Protein AF-A0AAE1BZH6-F1 (afdb_monomer)

Mean predicted aligned error: 5.99 Å

Organism: NCBI:txid574656

Secondary structure (DSSP, 8-state):
-----TTSSS----------S--SS----EEEEE-HHHHHHHHHHHHHHTSSS--GGGGB-TT---EEETTTTEEE-SSHHHHHHHHHHHHHHHHHH-TT--EEEEEEEEETTTEEEEEEEE-HHHHSS-EEEEEEEEEETTEEEEEEEEE--TT-GGGGG--SS-----TT-TTPPP---HHHHHHHHHHHHHHHTT-HHHHHHTS-TT-EEEETTTTEEEESHHHHHHHHHHHTTTSTTSTT-----EEEETTEEEE-

Foldseek 3Di:
DDDLDLPQQFQDDDDDDDDPDPDLDDPQAACQLEDPRQVSNQSSQQCLLLALQHDNLSQADQFQAWAAEQAQLDIQGPGSVRNRVVVNVLSVQCSPFPNSWGKHFRYWHFYQQFWIWTFIWTPCRSQVHIWGWTKTFHHDPRGTNYIYTYTDCPPGPCCVVRDDDRDRPPRPLPPDDRREAPVQVVLQVQLLVCFQQLNLVSNLVSDDQQDWDADRNVNDIAGGSVSSSVVSNVPSVPDPSGHNDDWRGWGHYPSGGGTD

pLDDT: mean 88.45, std 13.88, range [34.25, 98.44]

InterPro domains:
  IPR032710 NTF2-like domain superfamily [SSF54427] (192-248)

Radius of gyration: 18.85 Å; Cα contacts (8 Å, |Δi|>4): 496; chains: 1; bounding box: 41×38×52 Å

Sequence (260 aa):
MSRHSPDACEATASRAYRPSRPALYPDIADTSHASPNAIEFFRKFYTLKSSDSPNIVDCYDPNQTEYYDSTLGLTAGANRSSLVATLRAIEAQWAETAPNDRSYPLRILGDTIHGAIVHAVDTPGLFGAEIRELSTFDFVNGTTSRQIDAWDARGNSVTSTLTGDPVYPDLGLPGLAERAAAEMGVVVDLLNTALSTGNATAAASLFSYDAVLEDMTLRLRVEGRSAITSYLNRTVQSLPYGEGTAVTHVLGSAMGGGYE

Nearest PDB structures (foldseek):
  4xbx-assembly1_A  TM=5.952E-01  e=3.615E-05  Rhodococcus erythropolis
  7vx2-assembly1_A  TM=6.086E-01  e=6.627E-05  Rhodococcus erythropolis
  5cf2-assembly1_B  TM=6.027E-01  e=5.201E-05  Rhodococcus erythropolis
  7xee-assembly1_A  TM=6.334E-01  e=1.973E-04  Rhodococcus erythropolis
  7vx2-assembly2_C  TM=5.586E-01  e=5.201E-05  Rhodococcus erythropolis

Solvent-accessible surface area (backbone atoms only — not comparable to full-atom values): 14182 Å² total; per-residue (Å²): 133,82,79,84,57,81,67,71,28,46,59,67,91,83,72,91,86,76,86,90,63,83,71,93,60,81,94,67,47,46,50,92,26,34,38,74,54,30,54,50,26,49,52,44,43,31,49,28,58,38,36,87,72,40,56,50,71,55,34,41,29,87,82,36,27,56,39,34,32,64,66,75,44,40,72,44,39,93,34,40,69,49,26,49,51,51,52,51,51,53,34,52,47,30,47,72,75,18,71,87,36,43,40,43,54,52,29,39,22,8,24,56,73,23,7,28,35,34,36,30,39,36,36,36,57,68,72,79,28,71,43,58,31,47,29,42,36,37,45,49,96,53,19,35,50,40,45,36,38,39,48,71,55,83,84,38,77,71,51,79,74,67,74,80,80,89,63,73,63,78,77,77,48,86,89,58,75,88,43,37,28,69,65,41,53,54,53,48,52,53,37,46,55,16,25,26,68,49,33,24,66,62,33,31,66,76,46,50,71,80,34,71,51,73,40,75,87,75,72,40,77,35,66,20,28,72,48,40,28,58,48,34,68,74,38,25,82,77,39,93,83,7,44,78,51,75,81,79,48,59,30,3,31,84,64,23,45,55,73,77

Structure (mmCIF, N/CA/C/O backbone):
data_AF-A0AAE1BZH6-F1
#
_entry.id   AF-A0AAE1BZH6-F1
#
loop_
_atom_site.group_PDB
_atom_site.id
_atom_site.type_symbol
_atom_site.label_atom_id
_atom_site.label_alt_id
_atom_site.label_comp_id
_atom_site.label_asym_id
_atom_site.label_entity_id
_atom_site.label_seq_id
_atom_site.pdbx_PDB_ins_code
_atom_site.Cartn_x
_atom_site.Cartn_y
_atom_site.Cartn_z
_atom_site.occupancy
_atom_site.B_iso_or_equiv
_atom_site.auth_seq_id
_atom_site.auth_comp_id
_atom_site.auth_asym_id
_atom_site.auth_atom_id
_atom_site.pdbx_PDB_model_num
ATOM 1 N N . MET A 1 1 ? 17.935 8.045 -28.364 1.00 36.22 1 MET A N 1
ATOM 2 C CA . MET A 1 1 ? 16.782 8.815 -27.852 1.00 36.22 1 MET A CA 1
ATOM 3 C C . MET A 1 1 ? 15.541 7.958 -28.041 1.00 36.22 1 MET A C 1
ATOM 5 O O . MET A 1 1 ? 14.978 7.951 -29.129 1.00 36.22 1 MET A O 1
ATOM 9 N N . SER A 1 2 ? 15.206 7.141 -27.039 1.00 34.25 2 SER A N 1
ATOM 10 C CA . SER A 1 2 ? 13.966 6.357 -27.053 1.00 34.25 2 SER A CA 1
ATOM 11 C C . SER A 1 2 ? 12.805 7.318 -26.811 1.00 34.25 2 SER A C 1
ATOM 13 O O . SER A 1 2 ? 12.903 8.166 -25.923 1.00 34.25 2 SER A O 1
ATOM 15 N N . ARG A 1 3 ? 11.762 7.267 -27.641 1.00 35.25 3 ARG A N 1
ATOM 16 C CA . ARG A 1 3 ? 10.574 8.104 -27.448 1.00 35.25 3 ARG A CA 1
ATOM 17 C C . ARG A 1 3 ? 9.826 7.551 -26.239 1.00 35.25 3 ARG A C 1
ATOM 19 O O . ARG A 1 3 ? 9.375 6.413 -26.287 1.00 35.25 3 ARG A O 1
ATOM 26 N N . HIS A 1 4 ? 9.737 8.344 -25.177 1.00 41.81 4 HIS A N 1
ATOM 27 C CA . HIS A 1 4 ? 8.797 8.115 -24.083 1.00 41.81 4 HIS A CA 1
ATOM 28 C C . HIS A 1 4 ? 7.398 8.053 -24.713 1.00 41.81 4 HIS A C 1
ATOM 30 O O . HIS A 1 4 ? 7.005 8.998 -25.401 1.00 41.81 4 HIS A O 1
ATOM 36 N N . SER A 1 5 ? 6.708 6.922 -24.578 1.00 44.28 5 SER A N 1
ATOM 37 C CA . SER A 1 5 ? 5.317 6.797 -25.009 1.00 44.28 5 SER A CA 1
ATOM 38 C C . SER A 1 5 ? 4.460 7.094 -23.782 1.00 44.28 5 SER A C 1
ATOM 40 O O . SER A 1 5 ? 4.426 6.245 -22.894 1.00 44.28 5 SER A O 1
ATOM 42 N N . PRO A 1 6 ? 3.813 8.270 -23.687 1.00 47.84 6 PRO A N 1
ATOM 43 C CA . PRO A 1 6 ? 2.965 8.608 -22.539 1.00 47.84 6 PRO A CA 1
ATOM 44 C C . PRO A 1 6 ? 1.824 7.594 -22.313 1.00 47.84 6 PRO A C 1
ATOM 46 O O . PRO A 1 6 ? 1.326 7.465 -21.206 1.00 47.84 6 PRO A O 1
ATOM 49 N N . ASP A 1 7 ? 1.498 6.785 -23.323 1.00 58.59 7 ASP A N 1
ATOM 50 C CA . ASP A 1 7 ? 0.407 5.806 -23.292 1.00 58.59 7 ASP A CA 1
ATOM 51 C C . ASP A 1 7 ? 0.741 4.468 -22.588 1.00 58.59 7 ASP A C 1
ATOM 53 O O . ASP A 1 7 ? -0.098 3.566 -22.560 1.00 58.59 7 ASP A O 1
ATOM 57 N N . ALA A 1 8 ? 1.967 4.258 -22.087 1.00 62.59 8 ALA A N 1
ATOM 58 C CA . ALA A 1 8 ? 2.428 2.915 -21.701 1.00 62.59 8 ALA A CA 1
ATOM 59 C C . ALA A 1 8 ? 1.632 2.290 -20.538 1.00 62.59 8 ALA A C 1
ATOM 61 O O . ALA A 1 8 ? 1.397 1.077 -20.543 1.00 62.59 8 ALA A O 1
ATOM 62 N N . CYS A 1 9 ? 1.185 3.106 -19.578 1.00 71.25 9 CYS A N 1
ATOM 63 C CA . CYS A 1 9 ? 0.393 2.642 -18.435 1.00 71.25 9 CYS A CA 1
ATOM 64 C C . CYS A 1 9 ? -0.973 3.318 -18.302 1.00 71.25 9 CYS A C 1
ATOM 66 O O . CYS A 1 9 ? -1.736 2.921 -17.427 1.00 71.25 9 CYS A O 1
ATOM 68 N N . GLU A 1 10 ? -1.337 4.262 -19.179 1.00 68.75 10 GLU A N 1
ATOM 69 C CA . GLU A 1 10 ? -2.694 4.816 -19.179 1.00 68.75 10 GLU A CA 1
ATOM 70 C C . GLU A 1 10 ? -3.734 3.693 -19.374 1.00 68.75 10 GLU A C 1
ATOM 72 O O . GLU A 1 10 ? -3.580 2.784 -20.204 1.00 68.75 10 GLU A O 1
ATOM 77 N N . ALA A 1 11 ? -4.806 3.719 -18.578 1.00 59.41 11 ALA A N 1
ATOM 78 C CA . ALA A 1 11 ? -5.925 2.798 -18.742 1.00 59.41 11 ALA A CA 1
ATOM 79 C C . ALA A 1 11 ? -6.672 3.137 -20.043 1.00 59.41 11 ALA A C 1
ATOM 81 O O . ALA A 1 11 ? -7.125 4.265 -20.237 1.00 59.41 11 ALA A O 1
ATOM 82 N N . THR A 1 12 ? -6.812 2.169 -20.949 1.00 53.12 12 THR A N 1
ATOM 83 C CA . THR A 1 12 ? -7.495 2.368 -22.235 1.00 53.12 12 THR A CA 1
ATOM 84 C C . THR A 1 12 ? -8.863 1.708 -22.205 1.00 53.12 12 THR A C 1
ATOM 86 O O . THR A 1 12 ? -8.978 0.547 -21.837 1.00 53.12 12 THR A O 1
ATOM 89 N N . ALA A 1 13 ? -9.914 2.399 -22.655 1.00 44.47 13 ALA A N 1
ATOM 90 C CA . ALA A 1 13 ? -11.247 1.801 -22.748 1.00 44.47 13 ALA A CA 1
ATOM 91 C C . ALA A 1 13 ? -11.216 0.461 -23.529 1.00 44.47 13 ALA A C 1
ATOM 93 O O . ALA A 1 13 ? -10.774 0.389 -24.677 1.00 44.47 13 ALA A O 1
ATOM 94 N N . SER A 1 14 ? -11.672 -0.599 -22.855 1.00 43.50 14 SER A N 1
ATOM 95 C CA . SER A 1 14 ? -11.415 -2.017 -23.141 1.00 43.50 14 SER A CA 1
ATOM 96 C C . SER A 1 14 ? -11.689 -2.500 -24.578 1.00 43.50 14 SER A C 1
ATOM 98 O O . SER A 1 14 ? -12.787 -2.357 -25.119 1.00 43.50 14 SER A O 1
ATOM 100 N N . ARG A 1 15 ? -10.715 -3.235 -25.140 1.00 42.31 15 ARG A N 1
ATOM 101 C CA . ARG A 1 15 ? -10.935 -4.316 -26.119 1.00 42.31 15 ARG A CA 1
ATOM 102 C C . ARG A 1 15 ? -10.737 -5.660 -25.413 1.00 42.31 15 ARG A C 1
ATOM 104 O O . ARG A 1 15 ? -9.798 -5.818 -24.640 1.00 42.31 15 ARG A O 1
ATOM 111 N N . ALA A 1 16 ? -11.593 -6.638 -25.716 1.00 40.81 16 ALA A N 1
ATOM 112 C CA . ALA A 1 16 ? -11.554 -7.975 -25.121 1.00 40.81 16 ALA A CA 1
ATOM 113 C C . ALA A 1 16 ? -10.165 -8.640 -25.246 1.00 40.81 16 ALA A C 1
ATOM 115 O O . ALA A 1 16 ? -9.656 -8.848 -26.350 1.00 40.81 16 ALA A O 1
ATOM 116 N N . TYR A 1 17 ? -9.577 -8.986 -24.100 1.00 48.31 17 TYR A N 1
ATOM 117 C CA . TYR A 1 17 ? -8.280 -9.651 -23.976 1.00 48.31 17 TYR A CA 1
ATOM 118 C C . TYR A 1 17 ? -8.355 -11.126 -24.415 1.00 48.31 17 TYR A C 1
ATOM 120 O O . TYR A 1 17 ? -9.283 -11.849 -24.051 1.00 48.31 17 TYR A O 1
ATOM 128 N N . ARG A 1 18 ? -7.361 -11.588 -25.186 1.00 38.97 18 ARG A N 1
ATOM 129 C CA . ARG A 1 18 ? -7.124 -13.007 -25.514 1.00 38.97 18 ARG A CA 1
ATOM 130 C C . ARG A 1 18 ? -5.688 -13.374 -25.115 1.00 38.97 18 ARG A C 1
ATOM 132 O O . ARG A 1 18 ? -4.770 -12.825 -25.724 1.00 38.97 18 ARG A O 1
ATOM 139 N N . PRO A 1 19 ? -5.452 -14.302 -24.173 1.00 45.94 19 PRO A N 1
ATOM 140 C CA . PRO A 1 19 ? -4.096 -14.732 -23.856 1.00 45.94 19 PRO A CA 1
ATOM 141 C C . PRO A 1 19 ? -3.615 -15.772 -24.878 1.00 45.94 19 PRO A C 1
ATOM 143 O O . PRO A 1 19 ? -4.240 -16.814 -25.056 1.00 45.94 19 PRO A O 1
ATOM 146 N N . SER A 1 20 ? -2.492 -15.504 -25.550 1.00 50.97 20 SER A N 1
ATOM 147 C CA . SER A 1 20 ? -1.772 -16.485 -26.386 1.00 50.97 20 SER A CA 1
ATOM 148 C C . SER A 1 20 ? -0.390 -16.855 -25.826 1.00 50.97 20 SER A C 1
ATOM 150 O O . SER A 1 20 ? 0.399 -17.500 -26.513 1.00 50.97 20 SER A O 1
ATOM 152 N N . ARG A 1 21 ? -0.073 -16.449 -24.591 1.00 56.88 21 ARG A N 1
ATOM 153 C CA . ARG A 1 21 ? 1.150 -16.811 -23.857 1.00 56.88 21 ARG A CA 1
ATOM 154 C C . ARG A 1 21 ? 0.798 -17.220 -22.422 1.00 56.88 21 ARG A C 1
ATOM 156 O O . ARG A 1 21 ? -0.207 -16.723 -21.911 1.00 56.88 21 ARG A O 1
ATOM 163 N N . PRO A 1 22 ? 1.595 -18.099 -21.782 1.00 67.69 22 PRO A N 1
ATOM 164 C CA . PRO A 1 22 ? 1.483 -18.346 -20.347 1.00 67.69 22 PRO A CA 1
ATOM 165 C C . PRO A 1 22 ? 1.546 -17.020 -19.586 1.00 67.69 22 PRO A C 1
ATOM 167 O O . PRO A 1 22 ? 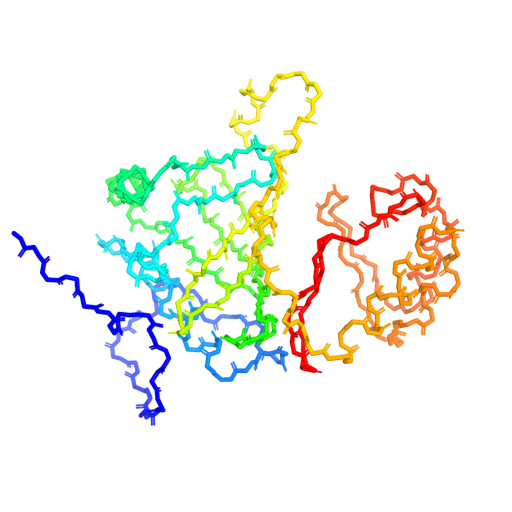2.312 -16.132 -19.969 1.00 67.69 22 PRO A O 1
ATOM 170 N N . ALA A 1 23 ? 0.729 -16.882 -18.543 1.00 80.88 23 ALA A N 1
ATOM 171 C CA . ALA A 1 23 ? 0.764 -15.699 -17.696 1.00 80.88 23 ALA A CA 1
ATOM 172 C C . ALA A 1 23 ? 2.151 -15.567 -17.048 1.00 80.88 23 ALA A C 1
ATOM 174 O O . ALA A 1 23 ? 2.741 -16.559 -16.619 1.00 80.88 23 ALA A O 1
ATOM 175 N N . LEU A 1 24 ? 2.672 -14.341 -17.014 1.00 90.38 24 LEU A N 1
ATOM 176 C CA . LEU A 1 24 ? 4.006 -14.023 -16.497 1.00 90.38 24 LEU A CA 1
ATOM 177 C C . LEU A 1 24 ? 4.128 -14.279 -14.985 1.00 90.38 24 LEU A C 1
ATOM 179 O O . LEU A 1 24 ? 5.208 -14.591 -14.492 1.00 90.38 24 LEU A O 1
ATOM 183 N N . TYR A 1 25 ? 3.001 -14.164 -14.287 1.00 93.75 25 TYR A N 1
ATOM 184 C CA . TYR A 1 25 ? 2.785 -14.424 -12.870 1.00 93.75 25 TYR A CA 1
ATOM 185 C C . TYR A 1 25 ? 1.334 -14.916 -12.666 1.00 93.75 25 TYR A C 1
ATOM 187 O O . TYR A 1 25 ? 0.523 -14.816 -13.596 1.00 93.75 25 TYR A O 1
ATOM 195 N N . PRO A 1 26 ? 0.970 -15.455 -11.488 1.00 93.06 26 PRO A N 1
ATOM 196 C CA . PRO A 1 26 ? -0.404 -15.874 -11.202 1.00 93.06 26 PRO A CA 1
ATOM 197 C C . PRO A 1 26 ? -1.400 -14.697 -11.237 1.00 93.06 26 PRO A C 1
ATOM 199 O O . PRO A 1 26 ? -1.270 -13.753 -10.466 1.00 93.06 26 PRO A O 1
ATOM 202 N N . ASP A 1 27 ? -2.432 -14.759 -12.086 1.00 92.00 27 ASP A N 1
ATOM 203 C CA . ASP A 1 27 ? -3.541 -13.782 -12.093 1.00 92.00 27 ASP A CA 1
ATOM 204 C C . ASP A 1 27 ? -4.562 -14.157 -11.006 1.00 92.00 27 ASP A C 1
ATOM 206 O O . ASP A 1 27 ? -5.576 -14.800 -11.277 1.00 92.00 27 ASP A O 1
ATOM 210 N N . ILE A 1 28 ? -4.224 -13.842 -9.751 1.00 95.12 28 ILE A N 1
ATOM 211 C CA . ILE A 1 28 ? -4.979 -14.243 -8.546 1.00 95.12 28 ILE A CA 1
ATOM 212 C C . ILE A 1 28 ? -5.459 -13.062 -7.697 1.00 95.12 28 ILE A C 1
ATOM 214 O O . ILE A 1 28 ? -5.978 -13.274 -6.603 1.00 95.12 28 ILE A O 1
ATOM 218 N N . ALA A 1 29 ? -5.260 -11.830 -8.169 1.00 97.25 29 ALA A N 1
ATOM 219 C CA . ALA A 1 29 ?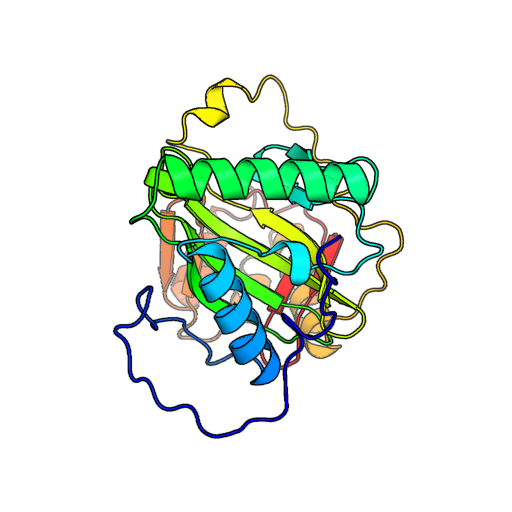 -5.579 -10.644 -7.392 1.00 97.25 29 ALA A CA 1
ATOM 220 C C . ALA A 1 29 ? -7.077 -10.569 -7.059 1.00 97.25 29 ALA A C 1
ATOM 222 O O . ALA A 1 29 ? -7.935 -10.648 -7.944 1.00 97.25 29 ALA A O 1
ATOM 223 N N . ASP A 1 30 ? -7.392 -10.340 -5.786 1.00 97.50 30 ASP A N 1
ATOM 224 C CA . ASP A 1 30 ? -8.723 -9.914 -5.370 1.00 97.50 30 ASP A CA 1
ATOM 225 C C . ASP A 1 30 ? -8.968 -8.485 -5.869 1.00 97.50 30 ASP A C 1
ATOM 227 O O . ASP A 1 30 ? -8.307 -7.530 -5.458 1.00 97.50 30 ASP A O 1
ATOM 231 N N . THR A 1 31 ? -9.906 -8.359 -6.803 1.00 97.75 31 THR A N 1
ATOM 232 C CA . THR A 1 31 ? -10.246 -7.108 -7.496 1.00 97.75 31 THR A CA 1
ATOM 233 C C . THR A 1 31 ? -11.682 -6.667 -7.226 1.00 97.75 31 THR A C 1
ATOM 235 O O . THR A 1 31 ? -12.193 -5.760 -7.879 1.00 97.75 31 THR A O 1
ATOM 238 N N . SER A 1 32 ? -12.345 -7.294 -6.249 1.00 96.69 32 SER A N 1
ATOM 239 C CA . SER A 1 32 ? -13.759 -7.058 -5.929 1.00 96.69 32 SER A CA 1
ATOM 240 C C . SER A 1 32 ? -14.076 -5.616 -5.503 1.00 96.69 32 SER A C 1
ATOM 242 O O . SER A 1 32 ? -15.219 -5.182 -5.630 1.00 96.69 32 SER A O 1
ATOM 244 N N . HIS A 1 33 ? -13.063 -4.870 -5.059 1.00 96.62 33 HIS A N 1
ATOM 245 C CA . HIS A 1 33 ? -13.157 -3.504 -4.533 1.00 96.62 33 HIS A CA 1
ATOM 246 C C . HIS A 1 33 ? -12.293 -2.511 -5.342 1.00 96.62 33 HIS A C 1
ATOM 248 O O . HIS A 1 33 ? -11.890 -1.460 -4.841 1.00 96.62 33 HIS A O 1
ATOM 254 N N . ALA A 1 34 ? -11.998 -2.848 -6.603 1.00 97.12 34 ALA A N 1
ATOM 255 C CA . ALA A 1 34 ? -11.242 -2.012 -7.530 1.00 97.12 34 ALA A CA 1
ATOM 256 C C . ALA A 1 34 ? -12.092 -1.582 -8.732 1.00 97.12 34 ALA A C 1
ATOM 258 O O . ALA A 1 34 ? -12.914 -2.344 -9.245 1.00 97.12 34 ALA A O 1
ATOM 259 N N . SER A 1 35 ? -11.848 -0.374 -9.240 1.00 96.12 35 SER A N 1
ATOM 260 C CA . SER A 1 35 ? -12.411 0.034 -10.533 1.00 96.12 35 SER A CA 1
ATOM 261 C C . SER A 1 35 ? -11.779 -0.750 -11.697 1.00 96.12 35 SER A C 1
ATOM 263 O O . SER A 1 35 ? -10.604 -1.125 -11.622 1.00 96.12 35 SER A O 1
ATOM 265 N N . PRO A 1 36 ? -12.485 -0.924 -12.832 1.00 95.94 36 PRO A N 1
ATOM 266 C CA . PRO A 1 36 ? -11.912 -1.548 -14.027 1.00 95.94 36 PRO A CA 1
ATOM 267 C C . PRO A 1 36 ? -10.606 -0.897 -14.507 1.00 95.94 36 PRO A C 1
ATOM 269 O O . PRO A 1 36 ? -9.687 -1.605 -14.916 1.00 95.94 36 PRO A O 1
ATOM 272 N N . ASN A 1 37 ? -10.500 0.433 -14.406 1.00 95.38 37 ASN A N 1
ATOM 273 C CA . ASN A 1 37 ? -9.305 1.170 -14.820 1.00 95.38 37 ASN A CA 1
ATOM 274 C C . ASN A 1 37 ? -8.107 0.883 -13.908 1.00 95.38 37 ASN A C 1
ATOM 276 O O . ASN A 1 37 ? -7.003 0.708 -14.415 1.00 95.38 37 ASN A O 1
ATOM 280 N N . ALA A 1 38 ? -8.312 0.770 -12.591 1.00 96.19 38 ALA A N 1
ATOM 281 C CA . ALA A 1 38 ? -7.242 0.368 -11.676 1.00 96.19 38 ALA A CA 1
ATOM 282 C C . ALA A 1 38 ? -6.786 -1.070 -11.936 1.00 96.19 38 ALA A C 1
ATOM 284 O O . ALA A 1 38 ? -5.588 -1.334 -11.978 1.00 96.19 38 ALA A O 1
ATOM 285 N N . ILE A 1 39 ? -7.721 -1.992 -12.187 1.00 96.69 39 ILE A N 1
ATOM 286 C CA . ILE A 1 39 ? -7.382 -3.381 -12.531 1.00 96.69 39 ILE A CA 1
ATOM 287 C C . ILE A 1 39 ? -6.511 -3.423 -13.793 1.00 96.69 39 ILE A C 1
ATOM 289 O O . ILE A 1 39 ? -5.507 -4.134 -13.830 1.00 96.69 39 ILE A O 1
ATOM 293 N N . GLU A 1 40 ? -6.876 -2.668 -14.832 1.00 95.81 40 GLU A N 1
ATOM 294 C CA . GLU A 1 40 ? -6.087 -2.586 -16.062 1.00 95.81 40 GLU A CA 1
ATOM 295 C C . GLU A 1 40 ? -4.714 -1.948 -15.825 1.00 95.81 40 GLU A C 1
ATOM 297 O O . GLU A 1 40 ? -3.707 -2.514 -16.256 1.00 95.81 40 GLU A O 1
ATOM 302 N N . PHE A 1 41 ? -4.670 -0.813 -15.122 1.00 96.56 41 PHE A N 1
ATOM 303 C CA . PHE A 1 41 ? -3.435 -0.111 -14.781 1.00 96.56 41 PHE A CA 1
ATOM 304 C C . PHE A 1 41 ? -2.463 -1.040 -14.050 1.00 96.56 41 PHE A C 1
ATOM 306 O O . PHE A 1 41 ? -1.346 -1.248 -14.516 1.00 96.56 41 PHE A O 1
ATOM 313 N N . PHE A 1 42 ? -2.891 -1.675 -12.956 1.00 97.12 42 PHE A N 1
ATOM 314 C CA . PHE A 1 42 ? -1.997 -2.512 -12.157 1.00 97.12 42 PHE A CA 1
ATOM 315 C C . PHE A 1 42 ? -1.615 -3.807 -12.870 1.00 97.12 42 PHE A C 1
ATOM 317 O O . PHE A 1 42 ? -0.469 -4.239 -12.771 1.00 97.12 42 PHE A O 1
ATOM 324 N N . ARG A 1 43 ? -2.495 -4.395 -13.690 1.00 95.81 43 ARG A N 1
ATOM 325 C CA . ARG A 1 43 ? -2.083 -5.499 -14.572 1.00 95.81 43 ARG A CA 1
ATOM 326 C C . ARG A 1 43 ? -0.960 -5.076 -15.516 1.00 95.81 43 ARG A C 1
ATOM 328 O O . ARG A 1 43 ? -0.003 -5.838 -15.668 1.00 95.81 43 ARG A O 1
ATOM 335 N N . LYS A 1 44 ? -1.035 -3.885 -16.125 1.00 94.81 44 LYS A N 1
ATOM 336 C CA . LYS A 1 44 ? 0.052 -3.337 -16.959 1.00 94.81 44 LYS A CA 1
ATOM 337 C C . LYS A 1 44 ? 1.307 -3.082 -16.123 1.00 94.81 44 LYS A C 1
ATOM 339 O O . LYS A 1 44 ? 2.362 -3.595 -16.484 1.00 94.81 44 LYS A O 1
ATOM 344 N N . PHE A 1 45 ? 1.178 -2.394 -14.988 1.00 96.31 45 PHE A N 1
ATOM 345 C CA . PHE A 1 45 ? 2.276 -2.069 -14.074 1.00 96.31 45 PHE A CA 1
ATOM 346 C C . PHE A 1 45 ? 3.066 -3.316 -13.661 1.00 96.31 45 PHE A C 1
ATOM 348 O O . PHE A 1 45 ? 4.262 -3.405 -13.924 1.00 96.31 45 PHE A O 1
ATOM 355 N N . TYR A 1 46 ? 2.400 -4.333 -13.105 1.00 96.50 46 TYR A N 1
ATOM 356 C CA . TYR A 1 46 ? 3.069 -5.558 -12.657 1.00 96.50 46 TYR A CA 1
ATOM 357 C C . TYR A 1 46 ? 3.534 -6.438 -13.821 1.00 96.50 46 TYR A C 1
ATOM 359 O O . TYR A 1 46 ? 4.515 -7.165 -13.681 1.00 96.50 46 TYR A O 1
ATOM 367 N N . THR A 1 47 ? 2.896 -6.356 -14.998 1.00 94.88 47 THR A N 1
ATOM 368 C CA . THR A 1 47 ? 3.429 -6.992 -16.218 1.00 94.88 47 THR A CA 1
ATOM 369 C C . THR A 1 47 ? 4.752 -6.358 -16.629 1.00 94.88 47 THR A C 1
ATOM 371 O O . THR A 1 47 ? 5.686 -7.086 -16.951 1.00 94.88 47 THR A O 1
ATOM 374 N N . LEU A 1 48 ? 4.854 -5.027 -16.587 1.00 94.50 48 LEU A N 1
ATOM 375 C CA . LEU A 1 48 ? 6.098 -4.312 -16.857 1.00 94.50 48 LEU A CA 1
ATOM 376 C C . LEU A 1 48 ? 7.147 -4.636 -15.787 1.00 94.50 48 LEU A C 1
ATOM 378 O O . LEU A 1 48 ? 8.228 -5.080 -16.166 1.00 94.50 48 LEU A O 1
ATOM 382 N N . LYS A 1 49 ? 6.818 -4.521 -14.487 1.00 94.44 49 LYS A N 1
ATOM 383 C CA . LYS A 1 49 ? 7.719 -4.829 -13.348 1.00 94.44 49 LYS A CA 1
ATOM 384 C C . LYS A 1 49 ? 8.313 -6.239 -13.448 1.00 94.44 49 LYS A C 1
ATOM 386 O O . LYS A 1 49 ? 9.486 -6.429 -13.159 1.00 94.44 49 LYS A O 1
ATOM 391 N N . SER A 1 50 ? 7.521 -7.206 -13.911 1.00 94.62 50 SER A N 1
ATOM 392 C CA . SER A 1 50 ? 7.898 -8.624 -13.992 1.00 94.62 50 SER A CA 1
ATOM 393 C C . SER A 1 50 ? 8.468 -9.090 -15.338 1.00 94.62 50 SER A C 1
ATOM 395 O O . SER A 1 50 ? 8.727 -10.284 -15.502 1.00 94.62 50 SER A O 1
ATOM 397 N N . SER A 1 51 ? 8.555 -8.216 -16.344 1.00 92.06 51 SER A N 1
ATOM 398 C CA . SER A 1 51 ? 8.956 -8.616 -17.702 1.00 92.06 51 SER A CA 1
ATOM 399 C C . SER A 1 51 ? 10.463 -8.858 -17.827 1.00 92.06 51 SER A C 1
ATOM 401 O O . SER A 1 51 ? 11.241 -8.402 -17.001 1.00 92.06 51 SER A O 1
ATOM 403 N N . ASP A 1 52 ? 10.898 -9.499 -18.917 1.00 87.56 52 ASP A N 1
ATOM 404 C CA . ASP A 1 52 ? 12.331 -9.675 -19.225 1.00 87.56 52 ASP A CA 1
ATOM 405 C C . ASP A 1 52 ? 13.059 -8.338 -19.501 1.00 87.56 52 ASP A C 1
ATOM 407 O O . ASP A 1 52 ? 14.272 -8.293 -19.697 1.00 87.56 52 ASP A O 1
ATOM 411 N N . SER A 1 53 ? 12.323 -7.229 -19.600 1.00 87.62 53 SER A N 1
ATOM 412 C CA . SER A 1 53 ? 12.868 -5.881 -19.770 1.00 87.62 53 SER A CA 1
ATOM 413 C C . SER A 1 53 ? 12.008 -4.889 -18.985 1.00 87.62 53 SER A C 1
ATOM 415 O O . SER A 1 53 ? 11.205 -4.174 -19.598 1.00 87.62 53 SER A O 1
ATOM 417 N N . PRO A 1 54 ? 12.131 -4.873 -17.642 1.00 90.12 54 PRO A N 1
ATOM 418 C CA . PRO A 1 54 ? 11.259 -4.079 -16.795 1.00 90.12 54 PRO A CA 1
ATOM 419 C C . PRO A 1 54 ? 11.291 -2.591 -17.134 1.00 90.12 54 PRO A C 1
ATOM 421 O O . PRO A 1 54 ? 12.331 -2.036 -17.491 1.00 90.12 54 PRO A O 1
ATOM 424 N N . ASN A 1 55 ? 10.118 -1.961 -17.070 1.00 91.62 55 ASN A N 1
ATOM 425 C CA . ASN A 1 55 ? 9.948 -0.550 -17.398 1.00 91.62 55 ASN A CA 1
ATOM 426 C C . ASN A 1 55 ? 8.714 0.049 -16.699 1.00 91.62 55 ASN A C 1
ATOM 428 O O . ASN A 1 55 ? 7.746 0.436 -17.350 1.00 91.62 55 ASN A O 1
ATOM 432 N N . ILE A 1 56 ? 8.738 0.106 -15.371 1.00 92.75 56 ILE A N 1
ATOM 433 C CA . ILE A 1 56 ? 7.694 0.751 -14.563 1.00 92.75 56 ILE A CA 1
ATOM 434 C C . ILE A 1 56 ? 7.821 2.273 -14.552 1.00 92.75 56 ILE A C 1
ATOM 436 O O . ILE A 1 56 ? 6.852 2.962 -14.252 1.00 92.75 56 ILE A O 1
ATOM 440 N N . VAL A 1 57 ? 8.987 2.817 -14.923 1.00 91.69 57 VAL A N 1
ATOM 441 C CA . VAL A 1 57 ? 9.223 4.270 -15.007 1.00 91.69 57 VAL A CA 1
ATOM 442 C C . VAL A 1 57 ? 8.168 4.986 -15.860 1.00 91.69 57 VAL A C 1
ATOM 444 O O . VAL A 1 57 ? 7.794 6.119 -15.547 1.00 91.69 57 VAL A O 1
ATOM 447 N N . ASP A 1 58 ? 7.687 4.326 -16.916 1.00 90.81 58 ASP A N 1
ATOM 448 C CA . ASP A 1 58 ? 6.678 4.868 -17.828 1.00 90.81 58 ASP A CA 1
ATOM 449 C C . ASP A 1 58 ? 5.263 4.915 -17.206 1.00 90.81 58 ASP A C 1
ATOM 451 O O . ASP A 1 58 ? 4.363 5.513 -17.791 1.00 90.81 58 ASP A O 1
ATOM 455 N N . CYS A 1 59 ? 5.056 4.325 -16.023 1.00 94.56 59 CYS A N 1
ATOM 456 C CA . CYS A 1 59 ? 3.803 4.426 -15.275 1.00 94.56 59 CYS A CA 1
ATOM 457 C C . CYS A 1 59 ? 3.734 5.639 -14.333 1.00 94.56 59 CYS A C 1
ATOM 459 O O . CYS A 1 59 ? 2.662 5.923 -13.797 1.00 94.56 59 CYS A O 1
ATOM 461 N N . TYR A 1 60 ? 4.849 6.345 -14.125 1.00 94.12 60 TYR A N 1
ATOM 462 C CA . TYR A 1 60 ? 4.916 7.511 -13.243 1.00 94.12 60 TYR A CA 1
ATOM 463 C C . TYR A 1 60 ? 4.741 8.821 -14.014 1.00 94.12 60 TYR A C 1
ATOM 465 O O . TYR A 1 60 ? 5.286 8.981 -15.110 1.00 94.12 60 TYR A O 1
ATOM 473 N N . ASP A 1 61 ? 4.066 9.784 -13.389 1.00 92.94 61 ASP A N 1
ATOM 474 C CA . ASP A 1 61 ? 3.883 11.142 -13.888 1.00 92.94 61 ASP A CA 1
ATOM 475 C C . ASP A 1 61 ? 5.257 11.761 -14.207 1.00 92.94 61 ASP A C 1
ATOM 477 O O . ASP A 1 61 ? 6.215 11.622 -13.432 1.00 92.94 61 ASP A O 1
ATOM 481 N N . PRO A 1 62 ? 5.406 12.448 -15.352 1.00 91.38 62 PRO A N 1
ATOM 482 C CA . PRO A 1 62 ? 6.686 13.021 -15.758 1.00 91.38 62 PRO A CA 1
ATOM 483 C C . PRO A 1 62 ? 7.211 14.095 -14.796 1.00 91.38 62 PRO A C 1
ATOM 485 O O . PRO A 1 62 ? 8.410 14.381 -14.818 1.00 91.38 62 PRO A O 1
ATOM 488 N N . ASN A 1 63 ? 6.351 14.678 -13.958 1.00 90.81 63 ASN A N 1
ATOM 489 C CA . ASN A 1 63 ? 6.725 15.642 -12.929 1.00 90.81 63 ASN A CA 1
ATOM 490 C C . ASN A 1 63 ? 7.010 14.984 -11.575 1.00 90.81 63 ASN A C 1
ATOM 492 O O . ASN A 1 63 ? 7.493 15.675 -10.682 1.00 90.81 63 ASN A O 1
ATOM 496 N N . GLN A 1 64 ? 6.765 13.680 -11.407 1.00 89.81 64 GLN A N 1
ATOM 497 C CA . GLN A 1 64 ? 7.120 12.992 -10.172 1.00 89.81 64 GLN A CA 1
ATOM 498 C C . GLN A 1 64 ? 8.640 12.935 -10.019 1.00 89.81 64 GLN A C 1
ATOM 500 O O . GLN A 1 64 ? 9.367 12.418 -10.875 1.00 89.81 64 GLN A O 1
ATOM 505 N N . THR A 1 65 ? 9.122 13.470 -8.904 1.00 87.38 65 THR A N 1
ATOM 506 C CA . THR A 1 65 ? 10.550 13.594 -8.608 1.00 87.38 65 THR A CA 1
ATOM 507 C C . THR A 1 65 ? 11.059 12.575 -7.606 1.00 87.38 65 THR A C 1
ATOM 509 O O . THR A 1 65 ? 12.273 12.386 -7.535 1.00 87.38 65 THR A O 1
ATOM 512 N N . GLU A 1 66 ? 10.154 11.945 -6.858 1.00 89.81 66 GLU A N 1
ATOM 513 C CA . GLU A 1 66 ? 10.476 11.126 -5.694 1.00 89.81 66 GLU A CA 1
ATOM 514 C C . GLU A 1 66 ? 9.626 9.851 -5.638 1.00 89.81 66 GLU A C 1
ATOM 516 O O . GLU A 1 66 ? 8.494 9.817 -6.121 1.00 89.81 66 GLU A O 1
ATOM 521 N N . TYR A 1 67 ? 10.188 8.806 -5.044 1.00 91.56 67 TYR A N 1
ATOM 522 C CA . TYR A 1 67 ? 9.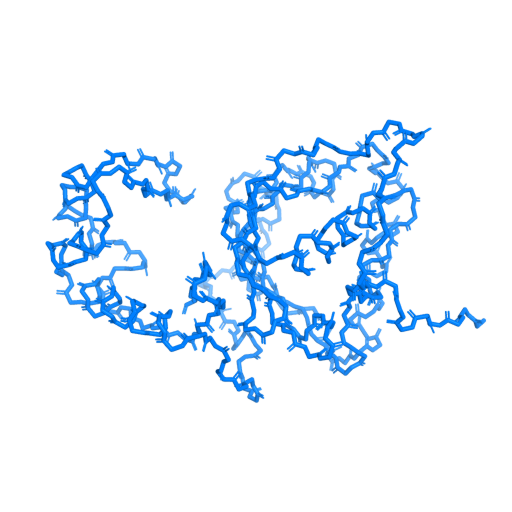530 7.559 -4.657 1.00 91.56 67 TYR A CA 1
ATOM 523 C C . TYR A 1 67 ? 9.804 7.316 -3.173 1.00 91.56 67 TYR A C 1
ATOM 525 O O . TYR A 1 67 ? 10.895 7.657 -2.705 1.00 91.56 67 TYR A O 1
ATOM 533 N N . TYR A 1 68 ? 8.865 6.702 -2.454 1.00 92.44 68 TYR A N 1
ATOM 534 C CA . TYR A 1 68 ? 8.984 6.514 -1.013 1.00 92.44 68 TYR A CA 1
ATOM 535 C C . TYR A 1 68 ? 8.879 5.041 -0.612 1.00 92.44 68 TYR A C 1
ATOM 537 O O . TYR A 1 68 ? 8.018 4.304 -1.085 1.00 92.44 68 TYR A O 1
ATOM 545 N N . ASP A 1 69 ? 9.734 4.637 0.319 1.00 91.50 69 ASP A N 1
ATOM 546 C CA . ASP A 1 69 ? 9.616 3.383 1.061 1.00 91.50 69 ASP A CA 1
ATOM 547 C C . ASP A 1 69 ? 9.546 3.736 2.549 1.00 91.50 69 ASP A C 1
ATOM 549 O O . ASP A 1 69 ? 10.520 4.194 3.157 1.00 91.50 69 ASP A O 1
ATOM 553 N N . SER A 1 70 ? 8.354 3.573 3.117 1.00 89.50 70 SER A N 1
ATOM 554 C CA . SER A 1 70 ? 8.065 3.923 4.508 1.00 89.50 70 SER A CA 1
ATOM 555 C C . SER A 1 70 ? 8.755 2.985 5.498 1.00 89.50 70 SER A C 1
ATOM 557 O O . SER A 1 70 ? 9.164 3.423 6.573 1.00 89.50 70 SER A O 1
ATOM 559 N N . THR A 1 71 ? 8.959 1.722 5.121 1.00 88.50 71 THR A N 1
ATOM 560 C CA . THR A 1 71 ? 9.628 0.717 5.951 1.00 88.50 71 THR A CA 1
ATOM 561 C C . THR A 1 71 ? 11.109 1.032 6.127 1.00 88.50 71 THR A C 1
ATOM 563 O O . THR A 1 71 ? 11.665 0.823 7.207 1.00 88.50 71 THR A O 1
ATOM 566 N N . LEU A 1 72 ? 11.756 1.544 5.079 1.00 86.56 72 LEU A N 1
ATOM 567 C CA . LEU A 1 72 ? 13.166 1.924 5.104 1.00 86.56 72 LEU A CA 1
ATOM 568 C C . LEU A 1 72 ? 13.400 3.396 5.469 1.00 86.56 72 LEU A C 1
ATOM 570 O O . LEU A 1 72 ? 14.555 3.802 5.603 1.00 86.56 72 LEU A O 1
ATOM 574 N N . GLY A 1 73 ? 12.339 4.201 5.609 1.00 84.81 73 GLY A N 1
ATOM 575 C CA . GLY A 1 73 ? 12.450 5.655 5.763 1.00 84.81 73 GLY A CA 1
ATOM 576 C C . GLY A 1 73 ? 13.159 6.310 4.572 1.00 84.81 73 GLY A C 1
ATOM 577 O O . GLY A 1 73 ? 13.894 7.284 4.737 1.00 84.81 73 GLY A O 1
ATOM 578 N N . LEU A 1 74 ? 13.005 5.731 3.379 1.00 84.50 74 LEU A N 1
ATOM 579 C CA . LEU A 1 74 ? 13.773 6.081 2.193 1.00 84.50 74 LEU A CA 1
ATOM 580 C C . LEU A 1 74 ? 12.949 6.949 1.246 1.00 84.50 74 LEU A C 1
ATOM 582 O O . LEU A 1 74 ? 11.814 6.623 0.905 1.00 84.50 74 LEU A O 1
ATOM 586 N N . THR A 1 75 ? 13.591 8.004 0.745 1.00 87.25 75 THR A N 1
ATOM 587 C CA . THR A 1 75 ? 13.136 8.767 -0.418 1.00 87.25 75 THR A CA 1
ATOM 588 C C . THR A 1 75 ? 14.134 8.566 -1.554 1.00 87.25 75 THR A C 1
ATOM 590 O O . THR A 1 75 ? 15.314 8.902 -1.427 1.00 87.25 75 THR A O 1
ATOM 593 N N . ALA A 1 76 ? 13.679 8.003 -2.670 1.00 85.00 76 ALA A N 1
ATOM 594 C CA . ALA A 1 76 ? 14.476 7.841 -3.878 1.00 85.00 76 ALA A CA 1
ATOM 595 C C . ALA A 1 76 ? 14.219 8.996 -4.847 1.00 85.00 76 ALA A C 1
ATOM 597 O O . ALA A 1 76 ? 13.092 9.212 -5.282 1.00 85.00 76 ALA A O 1
ATOM 598 N N . GLY A 1 77 ? 15.296 9.667 -5.258 1.00 84.19 77 GLY A N 1
ATOM 599 C CA . GLY A 1 77 ? 15.252 10.791 -6.192 1.00 84.19 77 GLY A CA 1
ATOM 600 C C . GLY A 1 77 ? 15.218 12.144 -5.480 1.00 84.19 77 GLY A C 1
ATOM 601 O O . GLY A 1 77 ? 14.591 12.301 -4.448 1.00 84.19 77 GLY A O 1
ATOM 602 N N . ALA A 1 78 ? 15.938 13.119 -6.031 1.00 86.19 78 ALA A N 1
ATOM 603 C CA . ALA A 1 78 ? 15.860 14.540 -5.661 1.00 86.19 78 ALA A CA 1
ATOM 604 C C . ALA A 1 78 ? 15.274 15.394 -6.805 1.00 86.19 78 ALA A C 1
ATOM 606 O O . ALA A 1 78 ? 15.118 16.607 -6.707 1.00 86.19 78 ALA A O 1
ATOM 607 N N . ASN A 1 79 ? 15.060 14.762 -7.958 1.00 90.75 79 ASN A N 1
ATOM 608 C CA . ASN A 1 79 ? 14.481 15.298 -9.182 1.00 90.75 79 ASN A CA 1
ATOM 609 C C . ASN A 1 79 ? 14.141 14.123 -10.109 1.00 90.75 79 ASN A C 1
ATOM 611 O O . ASN A 1 79 ? 14.687 13.023 -9.954 1.00 90.75 79 ASN A O 1
ATOM 615 N N . ARG A 1 80 ? 13.316 14.377 -11.132 1.00 92.25 80 ARG A N 1
ATOM 616 C CA . ARG A 1 80 ? 12.863 13.354 -12.087 1.00 92.25 80 ARG A CA 1
ATOM 617 C C . ARG A 1 80 ? 14.013 12.540 -12.679 1.00 92.25 80 ARG A C 1
ATOM 619 O O . ARG A 1 80 ? 13.933 11.319 -12.715 1.00 92.25 80 ARG A O 1
ATOM 626 N N . SER A 1 81 ? 15.093 13.188 -13.115 1.00 94.56 81 SER A N 1
ATOM 627 C CA . SER A 1 81 ? 16.228 12.491 -13.733 1.00 94.56 81 SER A CA 1
ATOM 628 C C . SER A 1 81 ? 16.890 11.502 -12.773 1.00 94.56 81 SER A C 1
ATOM 630 O O . SER A 1 81 ? 17.207 10.386 -13.174 1.00 94.56 81 SER A O 1
ATOM 632 N N . SER A 1 82 ? 17.074 11.891 -11.508 1.00 94.44 82 SER A N 1
ATOM 633 C CA . SER A 1 82 ? 17.639 11.004 -10.484 1.00 94.44 82 SER A CA 1
ATOM 634 C C . SER A 1 82 ? 16.696 9.863 -10.102 1.00 94.44 82 SER A C 1
ATOM 636 O O . SER A 1 82 ? 17.161 8.735 -9.988 1.00 94.44 82 SER A O 1
ATOM 638 N N . LEU A 1 83 ? 15.384 10.113 -9.997 1.00 92.94 83 LEU A N 1
ATOM 639 C CA . LEU A 1 83 ? 14.392 9.057 -9.778 1.00 92.94 83 LEU A CA 1
ATOM 640 C C . LEU A 1 83 ? 14.431 8.031 -10.915 1.00 92.94 83 LEU A C 1
ATOM 642 O O . LEU A 1 83 ? 14.579 6.837 -10.671 1.00 92.94 83 LEU A O 1
ATOM 646 N N . VAL A 1 84 ? 14.366 8.503 -12.165 1.00 94.62 84 VAL A N 1
ATOM 647 C CA . VAL A 1 84 ? 14.429 7.641 -13.352 1.00 94.62 84 VAL A CA 1
ATOM 648 C C . VAL A 1 84 ? 15.723 6.831 -13.362 1.00 94.62 84 VAL A C 1
ATOM 650 O O . VAL A 1 84 ? 15.678 5.633 -13.614 1.00 94.62 84 VAL A O 1
ATOM 653 N N . ALA A 1 85 ? 16.871 7.450 -13.077 1.00 95.25 85 ALA A N 1
ATOM 654 C CA . ALA A 1 85 ? 18.147 6.740 -13.034 1.00 95.25 85 ALA A CA 1
ATOM 655 C C . ALA A 1 85 ? 18.160 5.633 -11.966 1.00 95.25 85 ALA A C 1
ATOM 657 O O . ALA A 1 85 ? 18.600 4.522 -12.261 1.00 95.25 85 ALA A O 1
ATOM 658 N N . THR A 1 86 ? 17.642 5.912 -10.766 1.00 94.00 86 THR A N 1
ATOM 659 C CA . THR A 1 86 ? 17.538 4.929 -9.678 1.00 94.00 86 THR A CA 1
ATOM 660 C C . THR A 1 86 ? 16.641 3.757 -10.064 1.00 94.00 86 THR A C 1
ATOM 662 O O . THR A 1 86 ? 17.077 2.611 -9.983 1.00 94.00 86 THR A O 1
ATOM 665 N N . LEU A 1 87 ? 15.423 4.024 -10.549 1.00 93.62 87 LEU A N 1
ATOM 666 C CA . LEU A 1 87 ? 14.487 2.971 -10.953 1.00 93.62 87 LEU A CA 1
ATOM 667 C C . LEU A 1 87 ? 15.063 2.114 -12.086 1.00 93.62 87 LEU A C 1
ATOM 669 O O . LEU A 1 87 ? 15.025 0.892 -12.013 1.00 93.62 87 LEU A O 1
ATOM 673 N N . ARG A 1 88 ? 15.695 2.734 -13.089 1.00 95.06 88 ARG A N 1
ATOM 674 C CA . ARG A 1 88 ? 16.344 2.014 -14.198 1.00 95.06 88 ARG A CA 1
ATOM 675 C C . ARG A 1 88 ? 17.493 1.123 -13.738 1.00 95.06 88 ARG A C 1
ATOM 677 O O . ARG A 1 88 ? 17.689 0.053 -14.306 1.00 95.06 88 ARG A O 1
ATOM 684 N N . ALA A 1 89 ? 18.270 1.562 -12.749 1.00 94.56 89 ALA A N 1
ATOM 685 C CA . ALA A 1 89 ? 19.355 0.759 -12.194 1.00 94.56 89 ALA A CA 1
ATOM 686 C C . ALA A 1 89 ? 18.814 -0.484 -11.472 1.00 94.56 89 ALA A C 1
ATOM 688 O O . ALA A 1 89 ? 19.339 -1.578 -11.667 1.00 94.56 89 ALA A O 1
ATOM 689 N N . ILE A 1 90 ? 17.733 -0.321 -10.705 1.00 92.50 90 ILE A N 1
ATOM 690 C CA . ILE A 1 90 ? 17.035 -1.420 -10.029 1.00 92.50 90 ILE A CA 1
ATOM 691 C C . ILE A 1 90 ? 16.445 -2.404 -11.058 1.00 92.50 90 ILE A C 1
ATOM 693 O O . ILE A 1 90 ? 16.692 -3.604 -10.975 1.00 92.50 90 ILE A O 1
ATOM 697 N N . GLU A 1 91 ? 15.740 -1.903 -12.077 1.00 93.75 91 GLU A N 1
ATOM 698 C CA . GLU A 1 91 ? 15.169 -2.716 -13.164 1.00 93.75 91 GLU A CA 1
ATOM 699 C C . GLU A 1 91 ? 16.242 -3.523 -13.914 1.00 93.75 91 GLU A C 1
ATOM 701 O O . GLU A 1 91 ? 16.048 -4.703 -14.213 1.00 93.75 91 GLU A O 1
ATOM 706 N N . ALA A 1 92 ? 17.389 -2.898 -14.204 1.00 94.38 92 ALA A N 1
ATOM 707 C CA . ALA A 1 92 ? 18.514 -3.562 -14.854 1.00 94.38 92 ALA A CA 1
ATOM 708 C C . ALA A 1 92 ? 19.112 -4.664 -13.969 1.00 94.38 92 ALA A C 1
ATOM 710 O O . ALA A 1 92 ? 19.402 -5.752 -14.467 1.00 94.38 92 ALA A O 1
ATOM 711 N N . GLN A 1 93 ? 19.244 -4.408 -12.662 1.00 93.69 93 GLN A N 1
ATOM 712 C CA . GLN A 1 93 ? 19.689 -5.414 -11.704 1.00 93.69 93 GLN A CA 1
ATOM 713 C C . GLN A 1 93 ? 18.734 -6.613 -11.688 1.00 93.69 93 GLN A C 1
ATOM 715 O O . GLN A 1 93 ? 19.198 -7.742 -11.798 1.00 93.69 93 GLN A O 1
ATOM 720 N N . TRP A 1 94 ? 17.415 -6.402 -11.617 1.00 94.06 94 TRP A N 1
ATOM 721 C CA . TRP A 1 94 ? 16.442 -7.503 -11.640 1.00 94.06 94 TRP A CA 1
ATOM 722 C C . TRP A 1 94 ? 16.527 -8.341 -12.913 1.00 94.06 94 TRP A C 1
ATOM 724 O O . TRP A 1 94 ? 16.532 -9.571 -12.836 1.00 94.06 94 TRP A O 1
ATOM 734 N N . ALA A 1 95 ? 16.639 -7.690 -14.074 1.00 92.38 95 ALA A N 1
ATOM 735 C CA . ALA A 1 95 ? 16.767 -8.382 -15.353 1.00 92.38 95 ALA A CA 1
ATOM 736 C C . ALA A 1 95 ? 18.030 -9.264 -15.417 1.00 92.38 95 ALA A C 1
ATOM 738 O O . ALA A 1 95 ? 18.010 -10.326 -16.040 1.00 92.38 95 ALA A O 1
ATOM 739 N N . GLU A 1 96 ? 19.119 -8.845 -14.766 1.00 93.75 96 GLU A N 1
ATOM 740 C CA . GLU A 1 96 ? 20.375 -9.595 -14.712 1.00 93.75 96 GLU A CA 1
ATOM 741 C C . GLU A 1 96 ? 20.350 -10.711 -13.658 1.00 93.75 96 GLU A C 1
ATOM 743 O O . GLU A 1 96 ? 20.717 -11.852 -13.948 1.00 93.75 96 GLU A O 1
ATOM 748 N N . THR A 1 97 ? 19.934 -10.398 -12.430 1.00 93.19 97 THR A N 1
ATOM 749 C CA . THR A 1 97 ? 20.140 -11.279 -11.272 1.00 93.19 97 THR A CA 1
ATOM 750 C C . THR A 1 97 ? 18.934 -12.144 -10.933 1.00 93.19 97 THR A C 1
ATOM 752 O O . THR A 1 97 ? 19.092 -13.142 -10.233 1.00 93.19 97 THR A O 1
ATOM 755 N N . ALA A 1 98 ? 17.740 -11.783 -11.405 1.00 93.50 98 ALA A N 1
ATOM 756 C CA . ALA A 1 98 ? 16.481 -12.401 -10.995 1.00 93.50 98 ALA A CA 1
ATOM 757 C C . ALA A 1 98 ? 15.486 -12.602 -12.166 1.00 93.50 98 ALA A C 1
ATOM 759 O O . ALA A 1 98 ? 14.301 -12.290 -12.041 1.00 93.50 98 ALA A O 1
ATOM 760 N N . PRO A 1 99 ? 15.906 -13.173 -13.317 1.00 90.81 99 PRO A N 1
ATOM 761 C CA . PRO A 1 99 ? 15.082 -13.223 -14.535 1.00 90.81 99 PRO A CA 1
ATOM 762 C C . PRO A 1 99 ? 13.808 -14.079 -14.413 1.00 90.81 99 PRO A C 1
ATOM 764 O O . PRO A 1 99 ? 12.901 -13.974 -15.241 1.00 90.81 99 PRO A O 1
ATOM 767 N N . ASN A 1 100 ? 13.709 -14.931 -13.387 1.00 91.75 100 ASN A N 1
ATOM 768 C CA . ASN A 1 100 ? 12.540 -15.781 -13.123 1.00 91.75 100 ASN A CA 1
ATOM 769 C C . ASN A 1 100 ? 11.677 -15.285 -11.954 1.00 91.75 100 ASN A C 1
ATOM 771 O O . ASN A 1 100 ? 10.631 -15.873 -11.684 1.00 91.75 100 ASN A O 1
ATOM 775 N N . ASP A 1 101 ? 12.103 -14.225 -11.274 1.00 94.81 101 ASP A N 1
ATOM 776 C CA . ASP A 1 101 ? 11.397 -13.649 -10.140 1.00 94.81 101 ASP A CA 1
ATOM 777 C C . ASP A 1 101 ? 10.389 -12.598 -10.594 1.00 94.81 101 ASP A C 1
ATOM 779 O O . ASP A 1 101 ? 10.521 -11.983 -11.654 1.00 94.81 101 ASP A O 1
ATOM 783 N N . ARG A 1 102 ? 9.308 -12.458 -9.831 1.00 95.56 102 ARG A N 1
ATOM 784 C CA . ARG A 1 102 ? 8.112 -11.735 -10.250 1.00 95.56 102 ARG A CA 1
ATOM 785 C C . ARG A 1 102 ? 7.590 -10.869 -9.118 1.00 95.56 102 ARG A C 1
ATOM 787 O O . ARG A 1 102 ? 7.677 -11.225 -7.948 1.00 95.56 102 ARG A O 1
ATOM 794 N N . SER A 1 103 ? 6.984 -9.768 -9.524 1.00 97.06 103 SER A N 1
ATOM 795 C CA . SER A 1 103 ? 6.162 -8.902 -8.699 1.00 97.06 103 SER A CA 1
ATOM 796 C C . SER A 1 103 ? 4.720 -8.991 -9.180 1.00 97.06 103 SER A C 1
ATOM 798 O O . SER A 1 103 ? 4.471 -8.837 -10.382 1.00 97.06 103 SER A O 1
ATOM 800 N N . TYR A 1 104 ? 3.765 -9.258 -8.292 1.00 97.6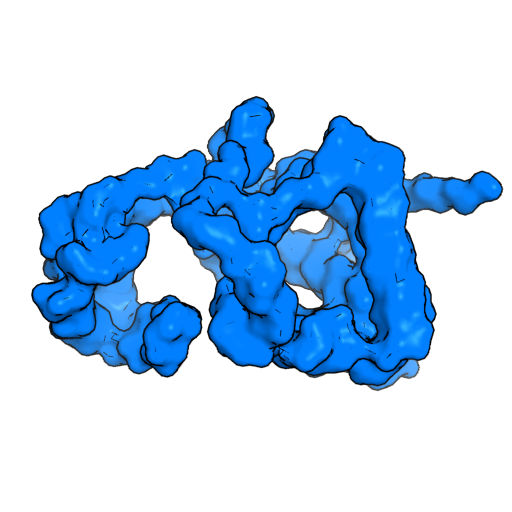2 104 TYR A N 1
ATOM 801 C CA . TYR A 1 104 ? 2.361 -9.345 -8.694 1.00 97.62 104 TYR A CA 1
ATOM 802 C C . TYR A 1 104 ? 1.371 -8.993 -7.580 1.00 97.62 104 TYR A C 1
ATOM 804 O O . TYR A 1 104 ? 1.650 -9.222 -6.399 1.00 97.62 104 TYR A O 1
ATOM 812 N N . PRO A 1 105 ? 0.189 -8.459 -7.944 1.00 98.06 105 PRO A N 1
ATOM 813 C CA . PRO A 1 105 ? -0.801 -8.044 -6.969 1.00 98.06 105 PRO A CA 1
ATOM 814 C C . PRO A 1 105 ? -1.552 -9.254 -6.403 1.00 98.06 105 PRO A C 1
ATOM 816 O O . PRO A 1 105 ? -1.921 -10.185 -7.121 1.00 98.06 105 PRO A O 1
ATOM 819 N N . LEU A 1 106 ? -1.828 -9.202 -5.104 1.00 97.69 106 LEU A N 1
ATOM 820 C CA . LEU A 1 106 ? -2.704 -10.116 -4.372 1.00 97.69 106 LEU A CA 1
ATOM 821 C C . LEU A 1 106 ? -4.078 -9.490 -4.110 1.00 97.69 106 LEU A C 1
ATOM 823 O O . LEU A 1 106 ? -5.079 -10.204 -4.071 1.00 97.69 106 LEU A O 1
ATOM 827 N N . ARG A 1 107 ? -4.144 -8.164 -3.952 1.00 97.81 107 ARG A N 1
ATOM 828 C CA . ARG A 1 107 ? -5.394 -7.408 -3.808 1.00 97.81 107 ARG A CA 1
ATOM 829 C C . ARG A 1 107 ? -5.216 -5.987 -4.327 1.00 97.81 107 ARG A C 1
ATOM 831 O O . ARG A 1 107 ? -4.183 -5.375 -4.075 1.00 97.81 107 ARG A O 1
ATOM 838 N N . ILE A 1 108 ? -6.229 -5.467 -5.013 1.00 98.25 108 ILE A N 1
ATOM 839 C CA . ILE A 1 108 ? -6.289 -4.078 -5.485 1.00 98.25 108 ILE A CA 1
ATOM 840 C C . ILE A 1 108 ? -7.540 -3.434 -4.884 1.00 98.25 108 ILE A C 1
ATOM 842 O O . ILE A 1 108 ? -8.631 -3.996 -4.989 1.00 98.25 108 ILE A O 1
ATOM 846 N N . LEU A 1 109 ? -7.383 -2.266 -4.264 1.00 97.38 109 LEU A N 1
ATOM 847 C CA . LEU A 1 109 ? -8.447 -1.505 -3.609 1.00 97.38 109 LEU A CA 1
ATOM 848 C C . LEU A 1 109 ? -8.455 -0.069 -4.143 1.00 97.38 109 LEU A C 1
ATOM 850 O O . LEU A 1 109 ? -7.428 0.600 -4.082 1.00 97.38 109 LEU A O 1
ATOM 854 N N . GLY A 1 110 ? -9.597 0.415 -4.633 1.00 96.38 110 GLY A N 1
ATOM 855 C CA . GLY A 1 110 ? -9.758 1.802 -5.085 1.00 96.38 110 GLY A CA 1
ATOM 856 C C . GLY A 1 110 ? -9.711 2.004 -6.597 1.00 96.38 110 GLY A C 1
ATOM 857 O O . GLY A 1 110 ? -10.148 1.152 -7.382 1.00 96.38 110 GLY A O 1
ATOM 858 N N . ASP A 1 111 ? -9.277 3.185 -7.031 1.00 95.50 111 ASP A N 1
ATOM 859 C CA . ASP A 1 111 ? -9.321 3.580 -8.437 1.00 95.50 111 ASP A CA 1
ATOM 860 C C . ASP A 1 111 ? -8.188 4.536 -8.853 1.00 95.50 111 ASP A C 1
ATOM 862 O O . ASP A 1 111 ? -7.361 4.956 -8.055 1.00 95.50 111 ASP A O 1
ATOM 866 N N . THR A 1 112 ? -8.119 4.864 -10.143 1.00 94.50 112 THR A N 1
ATOM 867 C CA . THR A 1 112 ? -7.086 5.763 -10.690 1.00 94.50 112 THR A CA 1
ATOM 868 C C . THR A 1 112 ? -7.486 7.244 -10.643 1.00 94.50 112 THR A C 1
ATOM 870 O O . THR A 1 112 ? -6.867 8.062 -11.320 1.00 94.50 112 THR A O 1
ATOM 873 N N . ILE A 1 113 ? -8.567 7.595 -9.937 1.00 92.75 113 ILE A N 1
ATOM 874 C CA . ILE A 1 113 ? -9.081 8.968 -9.802 1.00 92.75 113 ILE A CA 1
ATOM 875 C C . ILE A 1 113 ? -8.819 9.487 -8.383 1.00 92.75 113 ILE A C 1
ATOM 877 O O . ILE A 1 113 ? -8.286 10.583 -8.217 1.00 92.75 113 ILE A O 1
ATOM 881 N N . HIS A 1 114 ? -9.176 8.681 -7.387 1.00 94.62 114 HIS A N 1
ATOM 882 C CA . HIS A 1 114 ? -9.127 8.960 -5.955 1.00 94.62 114 HIS A CA 1
ATOM 883 C C . HIS A 1 114 ? -7.925 8.296 -5.262 1.00 94.62 114 HIS A C 1
ATOM 885 O O . HIS A 1 114 ? -7.706 8.520 -4.076 1.00 94.62 114 HIS A O 1
ATOM 891 N N . GLY A 1 115 ? -7.169 7.456 -5.975 1.00 95.06 115 GLY A N 1
ATOM 892 C CA . GLY A 1 115 ? -6.041 6.700 -5.433 1.00 95.06 115 GLY A CA 1
ATOM 893 C C . GLY A 1 115 ? -6.368 5.228 -5.185 1.00 95.06 115 GLY A C 1
ATOM 894 O O . GLY A 1 115 ? -7.527 4.801 -5.210 1.00 95.06 115 GLY A O 1
ATOM 895 N N . ALA A 1 116 ? -5.330 4.426 -4.977 1.00 96.75 116 ALA A N 1
ATOM 896 C CA . ALA A 1 116 ? -5.477 2.993 -4.772 1.00 96.75 116 ALA A CA 1
ATOM 897 C C . ALA A 1 116 ? -4.445 2.431 -3.793 1.00 96.75 116 ALA A C 1
ATOM 899 O O . ALA A 1 116 ? -3.321 2.918 -3.713 1.00 96.75 116 ALA A O 1
ATOM 900 N N . ILE A 1 117 ? -4.830 1.364 -3.095 1.00 97.25 117 ILE A N 1
ATOM 901 C CA . ILE A 1 117 ? -3.921 0.525 -2.314 1.00 97.25 117 ILE A CA 1
ATOM 902 C C . ILE A 1 117 ? -3.765 -0.805 -3.034 1.00 97.25 117 ILE A C 1
ATOM 904 O O . ILE A 1 117 ? -4.755 -1.423 -3.443 1.00 97.25 117 ILE A O 1
ATOM 908 N N . VAL A 1 118 ? -2.528 -1.274 -3.151 1.00 98.06 118 VAL A N 1
ATOM 909 C CA . VAL A 1 118 ? -2.229 -2.604 -3.672 1.00 98.06 118 VAL A CA 1
ATOM 910 C C . VAL A 1 118 ? -1.486 -3.406 -2.622 1.00 98.06 118 VAL A C 1
ATOM 912 O O . VAL A 1 118 ? -0.423 -3.006 -2.168 1.00 98.06 118 VAL A O 1
ATOM 915 N N . HIS A 1 119 ? -2.037 -4.566 -2.266 1.00 97.44 119 HIS A N 1
ATOM 916 C CA . HIS A 1 119 ? -1.262 -5.603 -1.598 1.00 97.44 119 HIS A CA 1
ATOM 917 C C . HIS A 1 119 ? -0.585 -6.433 -2.679 1.00 97.44 119 HIS A C 1
ATOM 919 O O . HIS A 1 119 ? -1.282 -7.063 -3.482 1.00 97.44 119 HIS A O 1
ATOM 925 N N . ALA A 1 120 ? 0.739 -6.451 -2.706 1.00 97.75 120 ALA A N 1
ATOM 926 C CA . ALA A 1 120 ? 1.512 -7.211 -3.675 1.00 97.75 120 ALA A CA 1
ATOM 927 C C . ALA A 1 120 ? 2.561 -8.091 -3.004 1.00 97.75 120 ALA A C 1
ATOM 929 O O . ALA A 1 120 ? 2.818 -8.009 -1.800 1.00 97.75 120 ALA A O 1
ATOM 930 N N . VAL A 1 121 ? 3.122 -8.989 -3.806 1.00 97.38 121 VAL A N 1
ATOM 931 C CA . VAL A 1 121 ? 4.267 -9.801 -3.424 1.00 97.38 121 VAL A CA 1
ATOM 932 C C . VAL A 1 121 ? 5.380 -9.631 -4.442 1.00 97.38 121 VAL A C 1
ATOM 934 O O . VAL A 1 121 ? 5.150 -9.759 -5.647 1.00 97.38 121 VAL A O 1
ATOM 937 N N . ASP A 1 122 ? 6.582 -9.412 -3.928 1.00 96.69 122 ASP A N 1
ATOM 938 C CA . ASP A 1 122 ? 7.832 -9.494 -4.667 1.00 96.69 122 ASP A CA 1
ATOM 939 C C . ASP A 1 122 ? 8.539 -10.791 -4.273 1.00 96.69 122 ASP A C 1
ATOM 941 O O . ASP A 1 122 ? 8.809 -11.044 -3.092 1.00 96.69 122 ASP A O 1
ATOM 945 N N . THR A 1 123 ? 8.801 -11.663 -5.252 1.00 96.31 123 THR A N 1
ATOM 946 C CA . THR A 1 123 ? 9.457 -12.945 -4.970 1.00 96.31 123 THR A CA 1
ATOM 947 C C . THR A 1 123 ? 10.925 -12.744 -4.569 1.00 96.31 123 THR A C 1
ATOM 949 O O . THR A 1 123 ? 11.542 -11.741 -4.944 1.00 96.31 123 THR A O 1
ATOM 952 N N . PRO A 1 124 ? 11.520 -13.694 -3.816 1.00 94.12 124 PRO A N 1
ATOM 953 C CA . PRO A 1 124 ? 12.786 -13.462 -3.129 1.00 94.12 124 PRO A CA 1
ATOM 954 C C . PRO A 1 124 ? 13.958 -12.971 -3.979 1.00 94.12 124 PRO A C 1
ATOM 956 O O . PRO A 1 124 ? 14.794 -12.237 -3.460 1.00 94.12 124 PRO A O 1
ATOM 959 N N . GLY A 1 125 ? 14.062 -13.348 -5.255 1.00 92.19 125 GLY A N 1
ATOM 960 C CA . GLY A 1 125 ? 15.195 -12.938 -6.084 1.00 92.19 125 GLY A CA 1
ATOM 961 C C . GLY A 1 125 ? 15.230 -11.443 -6.409 1.00 92.19 125 GLY A C 1
ATOM 962 O O . GLY A 1 125 ? 16.317 -10.928 -6.660 1.00 92.19 125 GLY A O 1
ATOM 963 N N . LEU A 1 126 ? 14.097 -10.724 -6.350 1.00 93.06 126 LEU A N 1
ATOM 964 C CA . LEU A 1 126 ? 14.066 -9.282 -6.642 1.00 93.06 126 LEU A CA 1
ATOM 965 C C . LEU A 1 126 ? 14.786 -8.450 -5.566 1.00 93.06 126 LEU A C 1
ATOM 967 O O . LEU A 1 126 ? 15.462 -7.475 -5.895 1.00 93.06 126 LEU A O 1
ATOM 971 N N . PHE A 1 127 ? 14.676 -8.847 -4.293 1.00 91.19 127 PHE A N 1
ATOM 972 C CA . PHE A 1 127 ? 15.166 -8.057 -3.149 1.00 91.19 127 PHE A CA 1
ATOM 973 C C . PHE A 1 127 ? 15.948 -8.866 -2.103 1.00 91.19 127 PHE A C 1
ATOM 975 O O . PHE A 1 127 ? 16.218 -8.378 -1.007 1.00 91.19 127 PHE A O 1
ATOM 982 N N . GLY A 1 128 ? 16.304 -10.114 -2.409 1.00 90.31 128 GLY A N 1
ATOM 983 C CA . GLY A 1 128 ? 17.002 -11.025 -1.494 1.00 90.31 128 GLY A CA 1
ATOM 984 C C . GLY A 1 128 ? 16.116 -11.668 -0.417 1.00 90.31 128 GLY A C 1
ATOM 985 O O . GLY A 1 128 ? 16.594 -12.527 0.323 1.00 90.31 128 GLY A O 1
ATOM 986 N N . ALA A 1 129 ? 14.838 -11.292 -0.331 1.00 92.69 129 ALA A N 1
ATOM 987 C CA . ALA A 1 129 ? 13.818 -11.885 0.532 1.00 92.69 129 ALA A CA 1
ATOM 988 C C . ALA A 1 129 ? 12.425 -11.674 -0.085 1.00 92.69 129 ALA A C 1
ATOM 990 O O . ALA A 1 129 ? 12.245 -10.761 -0.889 1.00 92.69 129 ALA A O 1
ATOM 991 N N . GLU A 1 130 ? 11.448 -12.516 0.277 1.00 94.44 130 GLU A N 1
ATOM 992 C CA . GLU A 1 130 ? 10.044 -12.256 -0.078 1.00 94.44 130 GLU A CA 1
ATOM 993 C C . GLU A 1 130 ? 9.599 -10.963 0.610 1.00 94.44 130 GLU A C 1
ATOM 995 O O . GLU A 1 130 ? 9.734 -10.838 1.831 1.00 94.44 130 GLU A O 1
ATOM 1000 N N . ILE A 1 131 ? 9.046 -10.033 -0.166 1.00 95.06 131 ILE A N 1
ATOM 1001 C CA . ILE A 1 131 ? 8.404 -8.827 0.355 1.00 95.06 131 ILE A CA 1
ATOM 1002 C C . ILE A 1 131 ? 6.908 -8.943 0.090 1.00 95.06 131 ILE A C 1
ATOM 1004 O O . ILE A 1 131 ? 6.481 -9.258 -1.019 1.00 95.06 131 ILE A O 1
ATOM 1008 N N . ARG A 1 132 ? 6.113 -8.706 1.134 1.00 95.19 132 ARG A N 1
ATOM 1009 C CA . ARG A 1 132 ? 4.668 -8.492 1.031 1.00 95.19 132 ARG A CA 1
ATOM 1010 C C . ARG A 1 132 ? 4.406 -7.045 1.373 1.00 95.19 132 ARG A C 1
ATOM 1012 O O . ARG A 1 132 ? 4.569 -6.656 2.530 1.00 95.19 132 ARG A O 1
ATOM 1019 N N . GLU A 1 133 ? 4.058 -6.281 0.355 1.00 95.31 133 GLU A N 1
ATOM 1020 C CA . GLU A 1 133 ? 3.931 -4.831 0.422 1.00 95.31 133 GLU A CA 1
ATOM 1021 C C . GLU A 1 133 ? 2.470 -4.409 0.370 1.00 95.31 133 GLU A C 1
ATOM 1023 O O . GLU A 1 133 ? 1.662 -5.000 -0.347 1.00 95.31 133 GLU A O 1
ATOM 1028 N N . LEU A 1 134 ? 2.143 -3.387 1.151 1.00 96.31 134 LEU A N 1
ATOM 1029 C CA . LEU A 1 134 ? 1.001 -2.517 0.945 1.00 96.31 134 LEU A CA 1
ATOM 1030 C C . LEU A 1 134 ? 1.538 -1.232 0.332 1.00 96.31 134 LEU A C 1
ATOM 1032 O O . LEU A 1 134 ? 2.245 -0.474 0.994 1.00 96.31 134 LEU A O 1
ATOM 1036 N N . SER A 1 135 ? 1.198 -1.014 -0.928 1.00 96.75 135 SER A N 1
ATOM 1037 C CA . SER A 1 135 ? 1.624 0.156 -1.677 1.00 96.75 135 SER A CA 1
ATOM 1038 C C . SER A 1 135 ? 0.455 1.115 -1.860 1.00 96.75 135 SER A C 1
ATOM 1040 O O . SER A 1 135 ? -0.590 0.708 -2.378 1.00 96.75 135 SER A O 1
ATOM 1042 N N . THR A 1 136 ? 0.612 2.374 -1.453 1.00 95.94 136 THR A N 1
ATOM 1043 C CA . THR A 1 136 ? -0.352 3.444 -1.751 1.00 95.94 136 THR A CA 1
ATOM 1044 C C . THR A 1 136 ? 0.037 4.131 -3.054 1.00 95.94 136 THR A C 1
ATOM 1046 O O . THR A 1 136 ? 1.215 4.354 -3.323 1.00 95.94 136 THR A O 1
ATOM 1049 N N . PHE A 1 137 ? -0.952 4.431 -3.896 1.00 95.81 137 PHE A N 1
ATOM 1050 C CA . PHE A 1 137 ? -0.768 5.077 -5.192 1.00 95.81 137 PHE A CA 1
ATOM 1051 C C . PHE A 1 137 ? -1.728 6.252 -5.338 1.00 95.81 137 PHE A C 1
ATOM 1053 O O . PHE A 1 137 ? -2.947 6.064 -5.355 1.00 95.81 137 PHE A O 1
ATOM 1060 N N . ASP A 1 138 ? -1.175 7.441 -5.551 1.00 94.81 138 ASP A N 1
ATOM 1061 C CA . ASP A 1 138 ? -1.925 8.605 -6.014 1.00 94.81 138 ASP A CA 1
ATOM 1062 C C . ASP A 1 138 ? -1.738 8.792 -7.515 1.00 94.81 138 ASP A C 1
ATOM 1064 O O . ASP A 1 138 ? -0.704 8.424 -8.081 1.00 94.81 138 ASP A O 1
ATOM 1068 N N . PHE A 1 139 ? -2.732 9.399 -8.163 1.00 93.00 139 PHE A N 1
ATOM 1069 C CA . PHE A 1 139 ? -2.749 9.549 -9.613 1.00 93.00 139 PHE A CA 1
ATOM 1070 C C . PHE A 1 139 ? -2.952 10.995 -10.061 1.00 93.00 139 PHE A C 1
ATOM 1072 O O . PHE A 1 139 ? -3.792 11.738 -9.544 1.00 93.00 139 PHE A O 1
ATOM 1079 N N . VAL A 1 140 ? -2.246 11.362 -11.128 1.00 89.69 140 VAL A N 1
ATOM 1080 C CA . VAL A 1 140 ? -2.501 12.557 -11.935 1.00 89.69 140 VAL A CA 1
ATOM 1081 C C . VAL A 1 140 ? -2.544 12.125 -13.396 1.00 89.69 140 VAL A C 1
ATOM 1083 O O . VAL A 1 140 ? -1.648 11.441 -13.884 1.00 89.69 140 VAL A O 1
ATOM 1086 N N . ASN A 1 141 ? -3.630 12.483 -14.089 1.00 87.38 141 ASN A N 1
ATOM 1087 C CA . ASN A 1 141 ? -3.847 12.159 -15.504 1.00 87.38 141 ASN A CA 1
ATOM 1088 C C . ASN A 1 141 ? -3.648 10.666 -15.842 1.00 87.38 141 ASN A C 1
ATOM 1090 O O . ASN A 1 141 ? -3.112 10.333 -16.888 1.00 87.38 141 ASN A O 1
ATOM 1094 N N . GLY A 1 142 ? -4.060 9.758 -14.948 1.00 89.00 142 GLY A N 1
ATOM 1095 C CA . GLY A 1 142 ? -3.952 8.311 -15.173 1.00 89.00 142 GLY A CA 1
ATOM 1096 C C . GLY A 1 142 ? -2.551 7.716 -14.980 1.00 89.00 142 GLY A C 1
ATOM 1097 O O . GLY A 1 142 ? -2.381 6.520 -15.199 1.00 89.00 142 GLY A O 1
ATOM 1098 N N . THR A 1 143 ? -1.578 8.514 -14.533 1.00 92.75 143 THR A N 1
ATOM 1099 C CA . THR A 1 143 ? -0.230 8.064 -14.153 1.00 92.75 143 THR A CA 1
ATOM 1100 C C . THR A 1 143 ? -0.006 8.228 -12.656 1.00 92.75 143 THR A C 1
ATOM 1102 O O . THR A 1 143 ? -0.636 9.080 -12.025 1.00 92.75 143 THR A O 1
ATOM 1105 N N . THR A 1 144 ? 0.865 7.405 -12.078 1.00 94.25 144 THR A N 1
ATOM 1106 C CA . THR A 1 144 ? 1.212 7.477 -10.656 1.00 94.25 144 THR A CA 1
ATOM 1107 C C . THR A 1 144 ? 1.941 8.785 -10.382 1.00 94.25 144 THR A C 1
ATOM 1109 O O . THR A 1 144 ? 2.964 9.035 -11.001 1.00 94.25 144 THR A O 1
ATOM 1112 N N . SER A 1 145 ? 1.429 9.621 -9.482 1.00 92.31 145 SER A N 1
ATOM 1113 C CA . SER A 1 145 ? 2.083 10.868 -9.057 1.00 92.31 145 SER A CA 1
ATOM 1114 C C . SER A 1 145 ? 2.811 10.737 -7.721 1.00 92.31 145 SER A C 1
ATOM 1116 O O . SER A 1 145 ? 3.650 11.574 -7.391 1.00 92.31 145 SER A O 1
ATOM 1118 N N . ARG A 1 146 ? 2.474 9.702 -6.947 1.00 93.94 146 ARG A N 1
ATOM 1119 C CA . ARG A 1 146 ? 3.090 9.348 -5.669 1.00 93.94 146 ARG A CA 1
ATOM 1120 C C . ARG A 1 146 ? 2.882 7.860 -5.429 1.00 93.94 146 ARG A C 1
ATOM 1122 O O . ARG A 1 146 ? 1.807 7.337 -5.718 1.00 93.94 146 ARG A O 1
ATOM 1129 N N . GLN A 1 147 ? 3.924 7.206 -4.931 1.00 94.56 147 GLN A N 1
ATOM 1130 C CA . GLN A 1 147 ? 3.869 5.825 -4.473 1.00 94.56 147 GLN A CA 1
ATOM 1131 C C . GLN A 1 147 ? 4.613 5.701 -3.152 1.00 94.56 147 GLN A C 1
ATOM 1133 O O . GLN A 1 147 ? 5.725 6.229 -3.035 1.00 94.56 147 GLN A O 1
ATOM 1138 N N . ILE A 1 148 ? 4.010 4.984 -2.206 1.00 94.31 148 ILE A N 1
ATOM 1139 C CA . ILE A 1 148 ? 4.647 4.599 -0.949 1.00 94.31 148 ILE A CA 1
ATOM 1140 C C . ILE A 1 148 ? 4.521 3.111 -0.760 1.00 94.31 148 ILE A C 1
ATOM 1142 O O . ILE A 1 148 ? 3.406 2.602 -0.741 1.00 94.31 148 ILE A O 1
ATOM 1146 N N . ASP A 1 149 ? 5.646 2.456 -0.514 1.00 94.50 149 ASP A N 1
ATOM 1147 C CA . ASP A 1 149 ? 5.654 1.051 -0.140 1.00 94.50 149 ASP A CA 1
ATOM 1148 C C . ASP A 1 149 ? 5.802 0.902 1.382 1.00 94.50 149 ASP A C 1
ATOM 1150 O O . ASP A 1 149 ? 6.636 1.549 2.028 1.00 94.50 149 ASP A O 1
ATOM 1154 N N . ALA A 1 150 ? 4.955 0.054 1.967 1.00 92.88 150 ALA A N 1
ATOM 1155 C CA . ALA A 1 150 ? 4.987 -0.344 3.368 1.00 92.88 150 ALA A CA 1
ATOM 1156 C C . ALA A 1 150 ? 4.982 -1.873 3.473 1.00 92.88 150 ALA A C 1
ATOM 1158 O O . ALA A 1 150 ? 4.119 -2.552 2.922 1.00 92.88 150 ALA A O 1
ATOM 1159 N N . TRP A 1 151 ? 5.946 -2.438 4.188 1.00 93.44 151 TRP A N 1
ATOM 1160 C CA . TRP A 1 151 ? 6.155 -3.883 4.270 1.00 93.44 151 TRP A CA 1
ATOM 1161 C C . TRP A 1 151 ? 6.863 -4.313 5.564 1.00 93.44 151 TRP A C 1
ATOM 1163 O O . TRP A 1 151 ? 7.494 -3.515 6.260 1.00 93.44 151 TRP A O 1
ATOM 1173 N N . ASP A 1 152 ? 6.764 -5.600 5.909 1.00 90.12 152 ASP A N 1
ATOM 1174 C CA . ASP A 1 152 ? 7.434 -6.167 7.087 1.00 90.12 152 ASP A CA 1
ATOM 1175 C C . ASP A 1 152 ? 8.927 -6.390 6.821 1.00 90.12 152 ASP A C 1
ATOM 1177 O O . ASP A 1 152 ? 9.326 -7.380 6.207 1.00 90.12 152 ASP A O 1
ATOM 1181 N N . ALA A 1 153 ? 9.760 -5.496 7.352 1.00 88.38 153 ALA A N 1
ATOM 1182 C CA . ALA A 1 153 ? 11.208 -5.554 7.189 1.00 88.38 153 ALA A CA 1
ATOM 1183 C C . ALA A 1 153 ? 11.859 -6.799 7.824 1.00 88.38 153 ALA A C 1
ATOM 1185 O O . ALA A 1 153 ? 12.970 -7.197 7.453 1.00 88.38 153 ALA A O 1
ATOM 1186 N N . ARG A 1 154 ? 11.206 -7.427 8.814 1.00 85.12 154 ARG A N 1
ATOM 1187 C CA . ARG A 1 154 ? 11.819 -8.503 9.608 1.00 85.12 154 ARG A CA 1
ATOM 1188 C C . ARG A 1 154 ? 12.071 -9.730 8.738 1.00 85.12 154 ARG A C 1
ATOM 1190 O O . ARG A 1 154 ? 11.151 -10.415 8.298 1.00 85.12 154 AR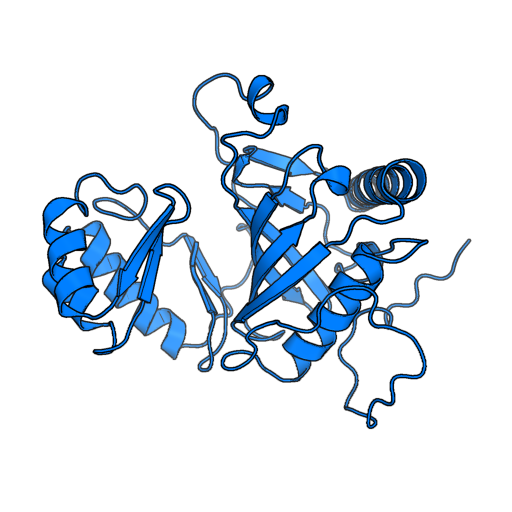G A O 1
ATOM 1197 N N . GLY A 1 155 ? 13.351 -10.047 8.573 1.00 81.81 155 GLY A N 1
ATOM 1198 C CA . GLY A 1 155 ? 13.818 -11.154 7.739 1.00 81.81 155 GLY A CA 1
ATOM 1199 C C . GLY A 1 155 ? 14.467 -10.710 6.430 1.00 81.81 155 GLY A C 1
ATOM 1200 O O . GLY A 1 155 ? 15.053 -11.551 5.757 1.00 81.81 155 GLY A O 1
ATOM 1201 N N . ASN A 1 156 ? 14.439 -9.415 6.099 1.00 89.56 156 ASN A N 1
ATOM 1202 C CA . ASN A 1 156 ? 15.203 -8.864 4.985 1.00 89.56 156 ASN A CA 1
ATOM 1203 C C . ASN A 1 156 ? 16.552 -8.308 5.476 1.00 89.56 156 ASN A C 1
ATOM 1205 O O . ASN A 1 156 ? 16.609 -7.551 6.447 1.00 89.56 156 ASN A O 1
ATOM 1209 N N . SER A 1 157 ? 17.653 -8.660 4.804 1.00 88.56 157 SER A N 1
ATOM 1210 C CA . SER A 1 157 ? 19.007 -8.218 5.168 1.00 88.56 157 SER A CA 1
ATOM 1211 C C . SER A 1 157 ? 19.210 -6.706 5.082 1.00 88.56 157 SER A C 1
ATOM 1213 O O . SER A 1 157 ? 20.080 -6.180 5.780 1.00 88.56 157 SER A O 1
ATOM 1215 N N . VAL A 1 158 ? 18.406 -5.999 4.280 1.00 85.56 158 VAL A N 1
ATOM 1216 C CA . VAL A 1 158 ? 18.459 -4.531 4.189 1.00 85.56 158 VAL A CA 1
ATOM 1217 C C . VAL A 1 158 ? 18.195 -3.869 5.545 1.00 85.56 158 VAL A C 1
ATOM 1219 O O . VAL A 1 158 ? 18.727 -2.807 5.824 1.00 85.56 158 VAL A O 1
ATOM 1222 N N . THR A 1 159 ? 17.479 -4.530 6.460 1.00 81.75 159 THR A N 1
ATOM 1223 C CA . THR A 1 159 ? 17.237 -3.989 7.808 1.00 81.75 159 THR A CA 1
ATOM 1224 C C . THR A 1 159 ? 18.502 -3.739 8.616 1.00 81.75 159 THR A C 1
ATOM 1226 O O . THR A 1 159 ? 18.500 -2.881 9.491 1.00 81.75 159 THR A O 1
ATOM 1229 N N . SER A 1 160 ? 19.604 -4.431 8.309 1.00 81.25 160 SER A N 1
ATOM 1230 C CA . SER A 1 160 ? 20.897 -4.183 8.956 1.00 81.25 160 SER A CA 1
ATOM 1231 C C . SER A 1 160 ? 21.456 -2.784 8.678 1.00 81.25 160 SER A C 1
ATOM 1233 O O . SER A 1 160 ? 22.332 -2.325 9.410 1.00 81.25 160 SER A O 1
ATOM 1235 N N . THR A 1 161 ? 20.949 -2.096 7.649 1.00 76.25 161 THR A N 1
ATOM 1236 C CA . THR A 1 161 ? 21.333 -0.719 7.325 1.00 76.25 161 THR A CA 1
ATOM 1237 C C . THR A 1 161 ? 20.459 0.319 8.023 1.00 76.25 161 THR A C 1
ATOM 1239 O O . THR A 1 161 ? 20.787 1.501 7.980 1.00 76.25 161 THR A O 1
ATOM 1242 N N . LEU A 1 162 ? 19.358 -0.092 8.661 1.00 74.38 162 LEU A N 1
ATOM 1243 C CA . LEU A 1 162 ? 18.500 0.799 9.434 1.00 74.38 162 LEU A CA 1
ATOM 1244 C C . LEU A 1 162 ? 19.144 1.017 10.808 1.00 74.38 162 LEU A C 1
ATOM 1246 O O . LEU A 1 162 ? 19.199 0.112 11.639 1.00 74.38 162 LEU A O 1
ATOM 1250 N N . THR A 1 163 ? 19.681 2.215 11.038 1.00 66.88 163 THR A N 1
ATOM 1251 C CA . THR A 1 163 ? 20.329 2.588 12.303 1.00 66.88 163 THR A CA 1
ATOM 1252 C C . THR A 1 163 ? 19.597 3.743 12.972 1.00 66.88 163 THR A C 1
ATOM 1254 O O . THR A 1 163 ? 19.366 4.763 12.327 1.00 66.88 163 THR A O 1
ATOM 1257 N N . GLY A 1 164 ? 19.346 3.630 14.278 1.00 66.88 164 GLY A N 1
ATOM 1258 C CA . GLY A 1 164 ? 18.713 4.682 15.081 1.00 66.88 164 GLY A CA 1
ATOM 1259 C C . GLY A 1 164 ? 17.187 4.593 15.115 1.00 66.88 164 GLY A C 1
ATOM 1260 O O . GLY A 1 164 ? 16.603 3.625 14.630 1.00 66.88 164 GLY A O 1
ATOM 1261 N N . ASP A 1 165 ? 16.560 5.597 15.727 1.00 65.69 165 ASP A N 1
ATOM 1262 C CA . ASP A 1 165 ? 15.104 5.728 15.713 1.00 65.69 165 ASP A CA 1
ATOM 1263 C C . ASP A 1 165 ? 14.636 6.051 14.285 1.00 65.69 165 ASP A C 1
ATOM 1265 O O . ASP A 1 165 ? 15.273 6.869 13.610 1.00 65.69 165 ASP A O 1
ATOM 1269 N N . PRO A 1 166 ? 13.548 5.429 13.799 1.00 65.31 166 PRO A N 1
ATOM 1270 C CA . PRO A 1 166 ? 13.050 5.690 12.459 1.00 65.31 166 PRO A CA 1
ATOM 1271 C C . PRO A 1 166 ? 12.636 7.160 12.335 1.00 65.31 166 PRO A C 1
ATOM 1273 O O . PRO A 1 166 ? 11.742 7.636 13.035 1.00 65.31 166 PRO A O 1
ATOM 1276 N N . VAL A 1 167 ? 13.298 7.880 11.429 1.00 67.44 167 VAL A N 1
ATOM 1277 C CA . VAL A 1 167 ? 12.858 9.201 10.979 1.00 67.44 167 VAL A CA 1
ATOM 1278 C C . VAL A 1 167 ? 12.010 8.972 9.741 1.00 67.44 167 VAL A C 1
ATOM 1280 O O . VAL A 1 167 ? 12.538 8.689 8.668 1.00 67.44 167 VAL A O 1
ATOM 1283 N N . TYR A 1 168 ? 10.693 9.064 9.899 1.00 69.75 168 TYR A N 1
ATOM 1284 C CA . TYR A 1 168 ? 9.787 8.978 8.763 1.00 69.75 168 TYR A CA 1
ATOM 1285 C C . TYR A 1 168 ? 9.837 10.301 7.989 1.00 69.75 168 TYR A C 1
ATOM 1287 O O . TYR A 1 168 ? 9.649 11.361 8.597 1.00 69.75 168 TYR A O 1
ATOM 1295 N N . PRO A 1 169 ? 10.139 10.279 6.679 1.00 70.38 169 PRO A N 1
ATOM 1296 C CA . PRO A 1 169 ? 10.080 11.486 5.868 1.00 70.38 169 PRO A CA 1
ATOM 1297 C C . PRO A 1 169 ? 8.630 11.986 5.771 1.00 70.38 169 PRO A C 1
ATOM 1299 O O . PRO A 1 169 ? 7.691 11.277 6.108 1.00 70.38 169 PRO A O 1
ATOM 1302 N N . ASP A 1 170 ? 8.431 13.190 5.239 1.00 76.06 170 ASP A N 1
ATOM 1303 C CA . ASP A 1 170 ? 7.102 13.781 4.971 1.00 76.06 170 ASP A CA 1
ATOM 1304 C C . ASP A 1 170 ? 6.305 13.018 3.881 1.00 76.06 170 ASP A C 1
ATOM 1306 O O . ASP A 1 170 ? 5.218 13.419 3.477 1.00 76.06 170 ASP A O 1
ATOM 1310 N N . LEU A 1 171 ? 6.879 11.920 3.361 1.00 83.69 171 LEU A N 1
ATOM 1311 C CA . LEU A 1 171 ? 6.250 10.951 2.461 1.00 83.69 171 LEU A CA 1
ATOM 1312 C C . LEU A 1 171 ? 5.501 11.597 1.276 1.00 83.69 171 LEU A C 1
ATOM 1314 O O . LEU A 1 171 ? 4.487 11.089 0.809 1.00 83.69 171 LEU A O 1
ATOM 1318 N N . GLY A 1 172 ? 5.989 12.739 0.781 1.00 77.25 172 GLY A N 1
ATOM 1319 C CA . GLY A 1 172 ? 5.440 13.427 -0.390 1.00 77.25 172 GLY A CA 1
ATOM 1320 C C . GLY A 1 172 ? 4.041 14.020 -0.215 1.00 77.25 172 GLY A C 1
ATOM 1321 O O . GLY A 1 172 ? 3.369 14.258 -1.217 1.00 77.25 172 GLY A O 1
ATOM 1322 N N . LEU A 1 173 ? 3.586 14.243 1.021 1.00 79.00 173 LEU A N 1
ATOM 1323 C CA . LEU A 1 173 ? 2.267 14.818 1.305 1.00 79.00 173 LEU A CA 1
ATOM 1324 C C . LE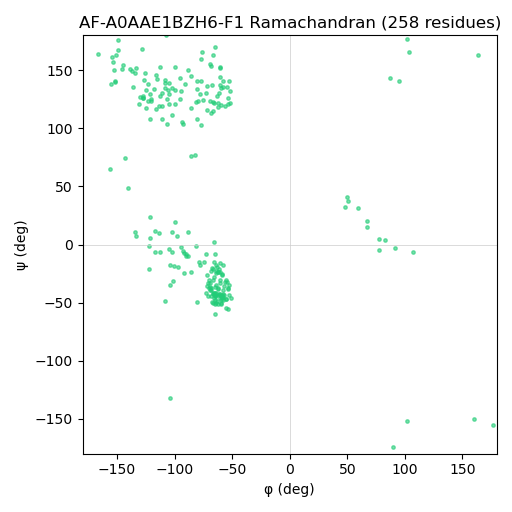U A 1 173 ? 2.127 16.309 0.937 1.00 79.00 173 LEU A C 1
ATOM 1326 O O . LEU A 1 173 ? 1.060 16.699 0.447 1.00 79.00 173 LEU A O 1
ATOM 1330 N N . PRO A 1 174 ? 3.143 17.181 1.115 1.00 71.19 174 PRO A N 1
ATOM 1331 C CA . PRO A 1 174 ? 2.998 18.589 0.764 1.00 71.19 174 PRO A CA 1
ATOM 1332 C C . PRO A 1 174 ? 2.666 18.793 -0.718 1.00 71.19 174 PRO A C 1
ATOM 1334 O O . PRO A 1 174 ? 3.446 18.459 -1.606 1.00 71.19 174 PRO A O 1
ATOM 1337 N N . GLY A 1 175 ? 1.518 19.418 -0.989 1.00 63.09 175 GLY A N 1
ATOM 1338 C CA . GLY A 1 175 ? 1.066 19.726 -2.351 1.00 63.09 175 GLY A CA 1
ATOM 1339 C C . GLY A 1 175 ? 0.189 18.650 -2.992 1.00 63.09 175 GLY A C 1
ATOM 1340 O O . GLY A 1 175 ? -0.329 18.881 -4.088 1.00 63.09 175 GLY A O 1
ATOM 1341 N N . LEU A 1 176 ? -0.044 17.526 -2.309 1.00 74.81 176 LEU A N 1
ATOM 1342 C CA . LEU A 1 176 ? -1.069 16.571 -2.697 1.00 74.81 176 LEU A CA 1
ATOM 1343 C C . LEU A 1 176 ? -2.436 17.082 -2.228 1.00 74.81 176 LEU A C 1
ATOM 1345 O O . LEU A 1 176 ? -2.642 17.396 -1.058 1.00 74.81 176 LEU A O 1
ATOM 1349 N N . ALA A 1 177 ? -3.376 17.220 -3.160 1.00 72.75 177 ALA A N 1
ATOM 1350 C CA . ALA A 1 177 ? -4.760 17.475 -2.788 1.00 72.75 177 ALA A CA 1
ATOM 1351 C C . ALA A 1 177 ? -5.389 16.154 -2.336 1.00 72.75 177 ALA A C 1
ATOM 1353 O O . ALA A 1 177 ? -5.310 15.179 -3.083 1.00 72.75 177 ALA A O 1
ATOM 1354 N N . GLU A 1 178 ? -6.037 16.154 -1.170 1.00 77.81 178 GLU A N 1
ATOM 1355 C CA . GLU A 1 178 ? -6.906 15.060 -0.726 1.00 77.81 178 GLU A CA 1
ATOM 1356 C C . GLU A 1 178 ? -7.950 14.780 -1.816 1.00 77.81 178 GLU A C 1
ATOM 1358 O O . GLU A 1 178 ? -8.617 15.697 -2.317 1.00 77.81 178 GLU A O 1
ATOM 1363 N N . ARG A 1 179 ? -8.024 13.521 -2.242 1.00 82.75 179 ARG A N 1
ATOM 1364 C CA . ARG A 1 179 ? -8.813 13.088 -3.401 1.00 82.75 179 ARG A CA 1
ATOM 1365 C C . ARG A 1 179 ? -9.632 11.845 -3.115 1.00 82.75 179 ARG A C 1
ATOM 1367 O O . ARG A 1 179 ? -10.244 11.349 -4.053 1.00 82.75 179 ARG A O 1
ATOM 1374 N N . ALA A 1 180 ? -9.689 11.355 -1.880 1.00 91.69 180 ALA A N 1
ATOM 1375 C CA . ALA A 1 180 ? -10.558 10.240 -1.552 1.00 91.69 180 ALA A CA 1
ATOM 1376 C C . ALA A 1 180 ? -12.038 10.561 -1.818 1.00 91.69 180 ALA A C 1
ATOM 1378 O O . ALA A 1 180 ? -12.489 11.710 -1.746 1.00 91.69 180 ALA A O 1
ATOM 1379 N N . ALA A 1 181 ? -12.825 9.522 -2.097 1.00 94.12 181 ALA A N 1
ATOM 1380 C CA . ALA A 1 181 ? -14.277 9.646 -2.085 1.00 94.12 181 ALA A CA 1
ATOM 1381 C C . ALA A 1 181 ? -14.766 10.061 -0.686 1.00 94.12 181 ALA A C 1
ATOM 1383 O O . ALA A 1 181 ? -14.232 9.616 0.332 1.00 94.12 181 ALA A O 1
ATOM 1384 N N . ALA A 1 182 ? -15.818 10.881 -0.629 1.00 93.56 182 ALA A N 1
ATOM 1385 C CA . ALA A 1 182 ? -16.337 11.417 0.631 1.00 93.56 182 ALA A CA 1
ATOM 1386 C C . ALA A 1 182 ? -16.726 10.309 1.627 1.00 93.56 182 ALA A C 1
ATOM 1388 O O . ALA A 1 182 ? -16.513 10.443 2.829 1.00 93.56 182 ALA A O 1
ATOM 1389 N N . GLU A 1 183 ? -17.260 9.195 1.128 1.00 92.75 183 GLU A N 1
ATOM 1390 C CA . GLU A 1 183 ? -17.607 8.020 1.923 1.00 92.75 183 GLU A CA 1
ATOM 1391 C C . GLU A 1 183 ? -16.381 7.390 2.594 1.00 92.75 183 GLU A C 1
ATOM 1393 O O . GLU A 1 183 ? -16.472 6.970 3.748 1.00 92.75 183 GLU A O 1
ATOM 1398 N N . MET A 1 184 ? -15.235 7.362 1.903 1.00 94.19 184 MET A N 1
ATOM 1399 C CA . MET A 1 184 ? -13.981 6.865 2.469 1.00 94.19 184 MET A CA 1
ATOM 1400 C C . MET A 1 184 ? -13.515 7.777 3.604 1.00 94.19 184 MET A C 1
ATOM 1402 O O . MET A 1 184 ? -13.229 7.284 4.692 1.00 94.19 184 MET A O 1
ATOM 1406 N N . GLY A 1 185 ? -13.545 9.097 3.389 1.00 94.06 185 GLY A N 1
ATOM 1407 C CA . GLY A 1 185 ? -13.212 10.080 4.425 1.00 94.06 185 GLY A CA 1
ATOM 1408 C C . GLY A 1 185 ? -14.049 9.897 5.693 1.00 94.06 185 GLY A C 1
ATOM 1409 O O . GLY A 1 185 ? -13.502 9.792 6.785 1.00 94.06 185 GLY A O 1
ATOM 1410 N N . VAL A 1 186 ? -15.370 9.730 5.558 1.00 94.56 186 VAL A N 1
ATOM 1411 C CA . VAL A 1 186 ? -16.262 9.503 6.711 1.00 94.56 186 VAL A CA 1
ATOM 1412 C C . VAL A 1 186 ? -15.904 8.226 7.479 1.00 94.56 186 VAL A C 1
ATOM 1414 O O . VAL A 1 186 ? -15.870 8.237 8.710 1.00 94.56 186 VAL A O 1
ATOM 1417 N N . VAL A 1 187 ? -15.668 7.110 6.783 1.00 95.00 187 VAL A N 1
ATOM 1418 C CA . VAL A 1 187 ? -15.344 5.835 7.443 1.00 95.00 187 VAL A CA 1
ATOM 1419 C C . VAL A 1 187 ? -13.987 5.908 8.139 1.00 95.00 187 VAL A C 1
ATOM 1421 O O . VAL A 1 187 ? -13.868 5.451 9.277 1.00 95.00 187 VAL A O 1
ATOM 1424 N N . VAL A 1 188 ? -12.989 6.504 7.486 1.00 95.50 188 VAL A N 1
ATOM 1425 C CA . VAL A 1 188 ? -11.643 6.676 8.041 1.00 95.50 188 VAL A CA 1
ATOM 1426 C C . VAL A 1 188 ? -11.663 7.597 9.257 1.00 95.50 188 VAL A C 1
ATOM 1428 O O . VAL A 1 188 ? -11.095 7.236 10.285 1.00 95.50 188 VAL A O 1
ATOM 1431 N N . ASP A 1 189 ? -12.392 8.712 9.205 1.00 96.44 189 ASP A N 1
ATOM 1432 C CA . ASP A 1 189 ? -12.539 9.624 10.342 1.00 96.44 189 ASP A CA 1
ATOM 1433 C C . ASP A 1 189 ? -13.151 8.919 11.556 1.00 96.44 189 ASP A C 1
ATOM 1435 O O . ASP A 1 189 ? -12.653 9.047 12.679 1.00 96.44 189 ASP A O 1
ATOM 1439 N N . LEU A 1 190 ? -14.215 8.137 11.346 1.00 97.81 190 LEU A N 1
ATOM 1440 C CA . LEU A 1 190 ? -14.859 7.370 12.413 1.00 97.81 190 LEU A CA 1
ATOM 1441 C C . LEU A 1 190 ? -13.923 6.299 12.982 1.00 97.81 190 LEU A C 1
ATOM 1443 O O . LEU A 1 190 ? -13.843 6.140 14.204 1.00 97.81 190 LEU A O 1
ATOM 1447 N N . LEU A 1 191 ? -13.217 5.573 12.112 1.00 97.50 191 LEU A N 1
ATOM 1448 C CA . LEU A 1 191 ? -12.306 4.509 12.519 1.00 97.50 191 LEU A CA 1
ATOM 1449 C C . LEU A 1 191 ? -11.113 5.074 13.287 1.00 97.50 191 LEU A C 1
ATOM 1451 O O . LEU A 1 191 ? -10.845 4.619 14.399 1.00 97.50 191 LEU A O 1
ATOM 1455 N N . ASN A 1 192 ? -10.445 6.095 12.751 1.00 97.25 192 ASN A N 1
ATOM 1456 C CA . ASN A 1 192 ? -9.317 6.735 13.414 1.00 97.25 192 ASN A CA 1
ATOM 1457 C C . ASN A 1 192 ? -9.743 7.413 14.718 1.00 97.25 192 ASN A C 1
ATOM 1459 O O . ASN A 1 192 ? -9.057 7.261 15.721 1.00 97.25 192 ASN A O 1
ATOM 1463 N N . THR A 1 193 ? -10.891 8.096 14.770 1.00 97.88 193 THR A N 1
ATOM 1464 C CA . THR A 1 193 ? -11.403 8.665 16.032 1.00 97.88 193 THR A CA 1
ATOM 1465 C C . THR A 1 193 ? -11.572 7.579 17.094 1.00 97.88 193 THR A C 1
ATOM 1467 O O . THR A 1 193 ? -11.197 7.763 18.252 1.00 97.88 193 THR A O 1
ATOM 1470 N N . ALA A 1 194 ? -12.114 6.421 16.718 1.00 98.00 194 ALA A N 1
ATOM 1471 C CA . ALA A 1 194 ? -12.283 5.318 17.649 1.00 98.00 194 ALA A CA 1
ATOM 1472 C C . ALA A 1 194 ? -10.945 4.695 18.082 1.00 98.00 194 ALA A C 1
ATOM 1474 O O . ALA A 1 194 ? -10.757 4.448 19.270 1.00 98.00 194 ALA A O 1
ATOM 1475 N N . LEU A 1 195 ? -10.013 4.461 17.154 1.00 97.50 195 LEU A N 1
ATOM 1476 C CA . LEU A 1 195 ? -8.697 3.884 17.454 1.00 97.50 195 LEU A CA 1
ATOM 1477 C C . LEU A 1 195 ? -7.831 4.837 18.290 1.00 97.50 195 LEU A C 1
ATOM 1479 O O . LEU A 1 195 ? -7.360 4.444 19.357 1.00 97.50 195 LEU A O 1
ATOM 1483 N N . SER A 1 196 ? -7.722 6.101 17.876 1.00 97.38 196 SER A N 1
ATOM 1484 C CA . SER A 1 196 ? -6.923 7.139 18.544 1.00 97.38 196 SER A CA 1
ATOM 1485 C C . SER A 1 196 ? -7.388 7.456 19.966 1.00 97.38 196 SER A C 1
ATOM 1487 O O . SER A 1 196 ? -6.583 7.901 20.780 1.00 97.38 196 SER A O 1
ATOM 1489 N N . THR A 1 197 ? -8.657 7.185 20.292 1.00 97.00 197 THR A N 1
ATOM 1490 C CA . THR A 1 197 ? -9.221 7.327 21.648 1.00 97.00 197 THR A CA 1
ATOM 1491 C C . THR A 1 197 ? -9.274 6.011 22.432 1.00 97.00 197 THR A C 1
ATOM 1493 O O . THR A 1 197 ? -9.883 5.951 23.501 1.00 97.00 197 THR A O 1
ATOM 1496 N N . GLY A 1 198 ? -8.685 4.931 21.907 1.00 96.38 198 GLY A N 1
ATOM 1497 C CA . GLY A 1 198 ? -8.696 3.609 22.538 1.00 96.38 198 GLY A CA 1
ATOM 1498 C C . GLY A 1 198 ? -10.083 2.951 22.601 1.00 96.38 198 GLY A C 1
ATOM 1499 O O . GLY A 1 198 ? -10.289 1.982 23.334 1.00 96.38 198 GLY A O 1
ATOM 1500 N N . ASN A 1 199 ? -11.064 3.444 21.841 1.00 97.12 199 ASN A N 1
ATOM 1501 C CA . ASN A 1 199 ? -12.436 2.949 21.841 1.00 97.12 199 ASN A CA 1
ATOM 1502 C C . ASN A 1 199 ? -12.612 1.757 20.886 1.00 97.12 199 ASN A C 1
ATOM 1504 O O . ASN A 1 199 ? -13.218 1.845 19.814 1.00 97.12 199 ASN A O 1
ATOM 1508 N N . ALA A 1 200 ? -12.127 0.596 21.323 1.00 96.38 200 ALA A N 1
ATOM 1509 C CA . ALA A 1 200 ? -12.201 -0.655 20.572 1.00 96.38 200 ALA A CA 1
ATOM 1510 C C . ALA A 1 200 ? -13.630 -1.068 20.175 1.00 96.38 200 ALA A C 1
ATOM 1512 O O . ALA A 1 200 ? -13.824 -1.679 19.124 1.00 96.38 200 ALA A O 1
ATOM 1513 N N . THR A 1 201 ? -14.641 -0.742 20.989 1.00 96.56 201 THR A N 1
ATOM 1514 C CA . THR A 1 201 ? -16.042 -1.072 20.672 1.00 96.56 201 THR A CA 1
ATOM 1515 C C . THR A 1 201 ? -16.563 -0.219 19.519 1.00 96.56 201 THR A C 1
ATOM 1517 O O . THR A 1 201 ? -17.185 -0.759 18.605 1.00 96.56 201 THR A O 1
ATOM 1520 N N . ALA A 1 202 ? -16.280 1.088 19.525 1.00 98.06 202 ALA A N 1
ATOM 1521 C CA . ALA A 1 202 ? -16.639 1.969 18.417 1.00 98.06 202 ALA A CA 1
ATOM 1522 C C . ALA A 1 202 ? -15.898 1.575 17.132 1.00 98.06 202 ALA A C 1
ATOM 1524 O O . ALA A 1 202 ? -16.545 1.424 16.098 1.00 98.06 202 ALA A O 1
ATOM 1525 N N . ALA A 1 203 ? -14.592 1.294 17.209 1.00 97.75 203 ALA A N 1
ATOM 1526 C CA . ALA A 1 203 ? -13.806 0.862 16.053 1.00 97.75 203 ALA A CA 1
ATOM 1527 C C . ALA A 1 203 ? -14.371 -0.439 15.465 1.00 97.75 203 ALA A C 1
ATOM 1529 O O . ALA A 1 203 ? -14.694 -0.512 14.282 1.00 97.75 203 ALA A O 1
ATOM 1530 N N . ALA A 1 204 ? -14.598 -1.449 16.312 1.00 97.56 204 ALA A N 1
ATOM 1531 C CA . ALA A 1 204 ? -15.137 -2.730 15.873 1.00 97.56 204 ALA A CA 1
ATOM 1532 C C . ALA A 1 204 ? -16.565 -2.633 15.302 1.00 97.56 204 ALA A C 1
ATOM 1534 O O . ALA A 1 204 ? -16.964 -3.490 14.516 1.00 97.56 204 ALA A O 1
ATOM 1535 N N . SER A 1 205 ? -17.345 -1.614 15.678 1.00 97.62 205 SER A N 1
ATOM 1536 C CA . SER A 1 205 ? -18.710 -1.425 15.168 1.00 97.62 205 SER A CA 1
ATOM 1537 C C . SER A 1 205 ? -18.767 -1.070 13.677 1.00 97.62 205 SER A C 1
ATOM 1539 O O . SER A 1 205 ? -19.796 -1.310 13.048 1.00 97.62 205 SER A O 1
ATOM 1541 N N . LEU A 1 206 ? -17.659 -0.570 13.117 1.00 97.31 206 LEU A N 1
ATOM 1542 C CA . LEU A 1 206 ? -17.522 -0.228 11.699 1.00 97.31 206 LEU A CA 1
ATOM 1543 C C . LEU A 1 206 ? -17.272 -1.454 10.809 1.00 97.31 206 LEU A C 1
ATOM 1545 O O . LEU A 1 206 ? -17.435 -1.381 9.595 1.00 97.31 206 LEU A O 1
ATOM 1549 N N . PHE A 1 207 ? -16.906 -2.593 11.399 1.00 97.56 207 PHE A N 1
ATOM 1550 C CA . PHE A 1 207 ? -16.656 -3.829 10.665 1.00 97.56 207 PHE A CA 1
ATOM 1551 C C . PHE A 1 207 ? -17.953 -4.622 10.438 1.00 97.56 207 PHE A C 1
ATOM 1553 O O . PHE A 1 207 ? -18.833 -4.688 11.307 1.00 97.56 207 PHE A O 1
ATOM 1560 N N . SER A 1 208 ? -18.053 -5.293 9.287 1.00 97.19 208 SER A N 1
ATOM 1561 C CA . SER A 1 208 ? -19.097 -6.292 9.035 1.00 97.19 208 SER A CA 1
ATOM 1562 C C . SER A 1 208 ? -18.916 -7.523 9.936 1.00 97.19 208 SER A C 1
ATOM 1564 O O . SER A 1 208 ? -17.861 -7.744 10.535 1.00 97.19 208 SER A O 1
ATOM 1566 N N . TYR A 1 209 ? -19.957 -8.351 10.065 1.00 97.88 209 TYR A N 1
ATOM 1567 C CA . TYR A 1 209 ? -19.906 -9.553 10.911 1.00 97.88 209 TYR A CA 1
ATOM 1568 C C . TYR A 1 209 ? -18.836 -10.560 10.480 1.00 97.88 209 TYR A C 1
ATOM 1570 O O . TYR A 1 209 ? -18.295 -11.255 11.336 1.00 97.88 209 TYR A O 1
ATOM 1578 N N . ASP A 1 210 ? -18.547 -10.606 9.185 1.00 96.69 210 ASP A N 1
ATOM 1579 C CA . ASP A 1 210 ? -17.603 -11.479 8.489 1.00 96.69 210 ASP A CA 1
ATOM 1580 C C . ASP A 1 210 ? -16.279 -10.782 8.136 1.00 96.69 210 ASP A C 1
ATOM 1582 O O . ASP A 1 210 ? -15.466 -11.337 7.400 1.00 96.69 210 ASP A O 1
ATOM 1586 N N . ALA A 1 211 ? -16.043 -9.581 8.668 1.00 97.19 211 ALA A N 1
ATOM 1587 C CA . ALA A 1 211 ? -14.819 -8.844 8.408 1.00 97.19 211 ALA A CA 1
ATOM 1588 C C . ALA A 1 211 ? -13.570 -9.599 8.877 1.00 97.19 211 ALA A C 1
ATOM 1590 O O . ALA A 1 211 ? -13.594 -10.351 9.856 1.00 97.19 211 ALA A O 1
ATOM 1591 N N . VAL A 1 212 ? -12.454 -9.324 8.209 1.00 96.94 212 VAL A N 1
ATOM 1592 C CA . VAL A 1 212 ? -11.134 -9.847 8.552 1.00 96.94 212 VAL A CA 1
ATOM 1593 C C . VAL A 1 212 ? -10.213 -8.668 8.837 1.00 96.94 212 VAL A C 1
ATOM 1595 O O . VAL A 1 212 ? -10.068 -7.786 7.995 1.00 96.94 212 VAL A O 1
ATOM 1598 N N . LEU A 1 213 ? -9.589 -8.665 10.014 1.00 95.94 213 LEU A N 1
ATOM 1599 C CA . LEU A 1 213 ? -8.492 -7.757 10.346 1.00 95.94 213 LEU A CA 1
ATOM 1600 C C . LEU A 1 213 ? -7.177 -8.516 10.178 1.00 95.94 213 LEU A C 1
ATOM 1602 O O . LEU A 1 213 ? -6.967 -9.548 10.823 1.00 95.94 213 LEU A O 1
ATOM 1606 N N . GLU A 1 214 ? -6.308 -8.006 9.312 1.00 94.31 214 GLU A N 1
ATOM 1607 C CA . GLU A 1 214 ? -4.974 -8.554 9.065 1.00 94.31 214 GLU A CA 1
ATOM 1608 C C . GLU A 1 214 ? -3.933 -7.568 9.599 1.00 94.31 214 GLU A C 1
ATOM 1610 O O . GLU A 1 214 ? -3.875 -6.421 9.169 1.00 94.31 214 GLU A O 1
ATOM 1615 N N . ASP A 1 215 ? -3.121 -8.019 10.553 1.00 91.56 215 ASP A N 1
ATOM 1616 C CA . ASP A 1 215 ? -1.986 -7.263 11.076 1.00 91.56 215 ASP A CA 1
ATOM 1617 C C . ASP A 1 215 ? -0.705 -7.904 10.533 1.00 91.56 215 ASP A C 1
ATOM 1619 O O . ASP A 1 215 ? -0.289 -8.983 10.973 1.00 91.56 215 ASP A O 1
ATOM 1623 N N . MET A 1 216 ? -0.099 -7.257 9.534 1.00 87.19 216 MET A N 1
ATOM 1624 C CA . MET A 1 216 ? 1.102 -7.766 8.862 1.00 87.19 216 MET A CA 1
ATOM 1625 C C . MET A 1 216 ? 2.318 -7.786 9.797 1.00 87.19 216 MET A C 1
ATOM 1627 O O . MET A 1 216 ? 3.147 -8.695 9.714 1.00 87.19 216 MET A O 1
ATOM 1631 N N . THR A 1 217 ? 2.383 -6.864 10.760 1.00 83.38 217 THR A N 1
ATOM 1632 C CA . THR A 1 217 ? 3.453 -6.809 11.764 1.00 83.38 217 THR A CA 1
ATOM 1633 C C . THR A 1 217 ? 3.327 -7.946 12.777 1.00 83.38 217 THR A C 1
ATOM 1635 O O . THR A 1 217 ? 4.320 -8.520 13.216 1.00 83.38 217 THR A O 1
ATOM 1638 N N . LEU A 1 218 ? 2.129 -8.359 13.156 1.00 89.38 218 LEU A N 1
ATOM 1639 C CA . LEU A 1 218 ? 1.956 -9.504 14.053 1.00 89.38 218 LEU A CA 1
ATOM 1640 C C . LEU A 1 218 ? 1.820 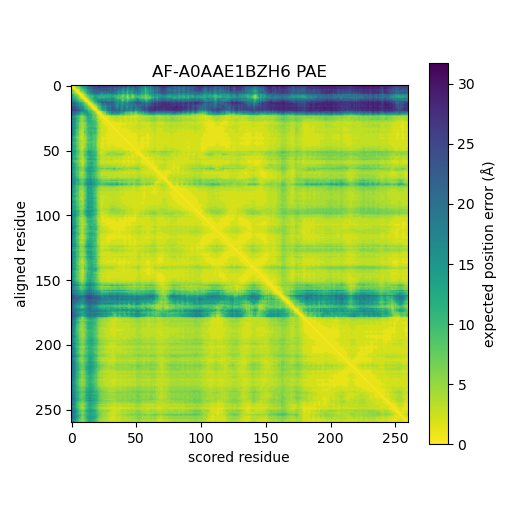-10.829 13.301 1.00 89.38 218 LEU A C 1
ATOM 1642 O O . LEU A 1 218 ? 1.824 -11.884 13.934 1.00 89.38 218 LEU A O 1
ATOM 1646 N N . ARG A 1 219 ? 1.712 -10.781 11.965 1.00 89.50 219 ARG A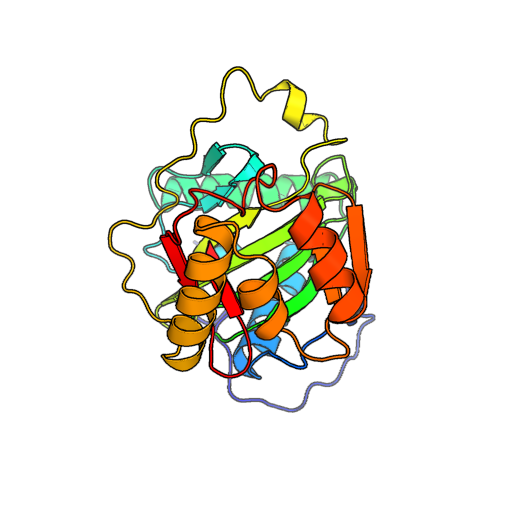 N 1
ATOM 1647 C CA . ARG A 1 219 ? 1.323 -11.916 11.110 1.00 89.50 219 ARG A CA 1
ATOM 1648 C C . ARG A 1 219 ? 0.048 -12.576 11.634 1.00 89.50 219 ARG A C 1
ATOM 1650 O O . ARG A 1 219 ? -0.074 -13.799 11.689 1.00 89.50 219 ARG A O 1
ATOM 1657 N N . LEU A 1 220 ? -0.882 -11.732 12.072 1.00 93.88 220 LEU A N 1
ATOM 1658 C CA . LEU A 1 220 ? -2.120 -12.125 12.718 1.00 93.88 220 LEU A CA 1
ATOM 1659 C C . LEU A 1 220 ? -3.285 -11.883 11.768 1.00 93.88 220 LEU A C 1
ATOM 1661 O O . LEU A 1 220 ? -3.376 -10.842 11.123 1.00 93.88 220 LEU A O 1
ATOM 1665 N N . ARG A 1 221 ? -4.215 -12.832 11.756 1.00 96.94 221 ARG A N 1
ATOM 1666 C CA . ARG A 1 221 ? -5.506 -12.705 11.095 1.00 96.94 221 ARG A CA 1
ATOM 1667 C C . ARG A 1 221 ? -6.608 -12.935 12.117 1.00 96.94 221 ARG A C 1
ATOM 1669 O O . ARG A 1 221 ? -6.631 -13.973 12.779 1.00 96.94 221 ARG A O 1
ATOM 1676 N N . VAL A 1 222 ? -7.498 -11.959 12.263 1.00 98.00 222 VAL A N 1
ATOM 1677 C CA . VAL A 1 222 ? -8.634 -12.006 13.188 1.00 98.00 222 VAL A CA 1
ATOM 1678 C C . VAL A 1 222 ? -9.919 -11.965 12.379 1.00 98.00 222 VAL A C 1
ATOM 1680 O O . VAL A 1 222 ? -10.192 -10.986 11.690 1.00 98.00 222 VAL A O 1
ATOM 1683 N N . GLU A 1 223 ? -10.706 -13.033 12.463 1.00 98.25 223 GLU A N 1
ATOM 1684 C CA . GLU A 1 223 ? -11.916 -13.193 11.660 1.00 98.25 223 GLU A CA 1
ATOM 1685 C C . GLU A 1 223 ? -13.178 -12.971 12.492 1.00 98.25 223 GLU A C 1
ATOM 1687 O O . GLU A 1 223 ? -13.376 -13.571 13.552 1.00 98.25 223 GLU A O 1
ATOM 1692 N N . GLY A 1 224 ? -14.054 -12.125 11.966 1.00 98.00 224 GLY A N 1
ATOM 1693 C CA . GLY A 1 224 ? -15.363 -11.826 12.508 1.00 98.00 224 GLY A CA 1
ATOM 1694 C C . GLY A 1 224 ? -15.360 -10.703 13.540 1.00 98.00 224 GLY A C 1
ATOM 1695 O O . GLY A 1 224 ? -14.475 -10.580 14.394 1.00 98.00 224 GLY A O 1
ATOM 1696 N N . ARG A 1 225 ? -16.425 -9.897 13.508 1.00 98.06 225 ARG A N 1
ATOM 1697 C CA . ARG A 1 225 ? -16.531 -8.669 14.311 1.00 98.06 225 ARG A CA 1
ATOM 1698 C C . ARG A 1 225 ? -16.281 -8.890 15.801 1.00 98.06 225 ARG A C 1
ATOM 1700 O O . ARG A 1 225 ? -15.553 -8.122 16.411 1.00 98.06 225 ARG A O 1
ATOM 1707 N N . SER A 1 226 ? -16.836 -9.952 16.393 1.00 97.88 226 SER A N 1
ATOM 1708 C CA . SER A 1 226 ? -16.668 -10.233 17.831 1.00 97.88 226 SER A CA 1
ATOM 1709 C C . SER A 1 226 ? -15.217 -10.543 18.215 1.00 97.88 226 SER A C 1
ATOM 1711 O O . SER A 1 226 ? -14.774 -10.180 19.310 1.00 97.88 226 SER A O 1
ATOM 1713 N N . ALA A 1 227 ? -14.481 -11.233 17.339 1.00 98.31 227 ALA A N 1
ATOM 1714 C CA . ALA A 1 227 ? -13.074 -11.532 17.561 1.00 98.31 227 ALA A CA 1
ATOM 1715 C C . ALA A 1 227 ? -12.229 -10.265 17.392 1.00 98.31 227 ALA A C 1
ATOM 1717 O O . ALA A 1 227 ? -11.383 -9.997 18.244 1.00 98.31 227 ALA A O 1
ATOM 1718 N N . ILE A 1 228 ? -12.531 -9.443 16.379 1.00 98.44 228 ILE A N 1
ATOM 1719 C CA . ILE A 1 228 ? -11.918 -8.121 16.175 1.00 98.44 228 ILE A CA 1
ATOM 1720 C C . ILE A 1 228 ? -12.144 -7.231 17.404 1.00 98.44 228 ILE A C 1
ATOM 1722 O O . ILE A 1 228 ? -11.185 -6.690 17.946 1.00 98.44 228 ILE A O 1
ATOM 1726 N N . THR A 1 229 ? -13.372 -7.153 17.930 1.00 98.00 229 THR A N 1
ATOM 1727 C CA . THR A 1 229 ? -13.674 -6.418 19.171 1.00 98.00 229 THR A CA 1
ATOM 1728 C C . THR A 1 229 ? -12.812 -6.904 20.335 1.00 98.00 229 THR A C 1
ATOM 1730 O O . THR A 1 229 ? -12.244 -6.101 21.072 1.00 98.00 229 THR A O 1
ATOM 1733 N N . SER A 1 230 ? -12.696 -8.221 20.521 1.00 98.00 230 SER A N 1
ATOM 1734 C CA . SER A 1 230 ? -11.911 -8.810 21.614 1.00 98.00 230 SER A CA 1
ATOM 1735 C C . SER A 1 230 ? -10.405 -8.602 21.441 1.00 98.00 230 SER A C 1
ATOM 1737 O O . SER A 1 230 ? -9.679 -8.474 22.425 1.00 98.00 230 SER A O 1
ATOM 1739 N N . TYR A 1 231 ? -9.916 -8.591 20.203 1.00 97.88 231 TYR A N 1
ATOM 1740 C CA . TYR A 1 231 ? -8.540 -8.243 19.881 1.00 97.88 231 TYR A CA 1
ATOM 1741 C C . TYR A 1 231 ? -8.266 -6.776 20.226 1.00 97.88 231 TYR A C 1
ATOM 1743 O O . TYR A 1 231 ? -7.476 -6.528 21.133 1.00 97.88 231 TYR A O 1
ATOM 1751 N N . LEU A 1 232 ? -9.005 -5.838 19.625 1.00 97.44 232 LEU A N 1
ATOM 1752 C CA . LEU A 1 232 ? -8.805 -4.400 19.823 1.00 97.44 232 LEU A CA 1
ATOM 1753 C C . LEU A 1 232 ? -8.939 -3.985 21.295 1.00 97.44 232 LEU A C 1
ATOM 1755 O O . LEU A 1 232 ? -8.121 -3.210 21.775 1.00 97.44 232 LEU A O 1
ATOM 1759 N N . ASN A 1 233 ? -9.887 -4.549 22.056 1.00 97.44 233 ASN A N 1
ATOM 1760 C CA . ASN A 1 233 ? -10.019 -4.252 23.493 1.00 97.44 233 ASN A CA 1
ATOM 1761 C C . ASN A 1 233 ? -8.761 -4.592 24.308 1.00 97.44 233 ASN A C 1
ATOM 1763 O O . ASN A 1 233 ? -8.549 -4.018 25.370 1.00 97.44 233 ASN A O 1
ATOM 1767 N N . ARG A 1 234 ? -7.949 -5.552 23.850 1.00 96.81 234 ARG A N 1
ATOM 1768 C CA . ARG A 1 234 ? -6.711 -5.950 24.532 1.00 96.81 234 ARG A CA 1
ATOM 1769 C C . ARG A 1 234 ? -5.491 -5.189 24.037 1.00 96.81 234 ARG A C 1
ATOM 1771 O O . ARG A 1 234 ? -4.507 -5.133 24.764 1.00 96.81 234 ARG A O 1
ATOM 1778 N N . THR A 1 235 ? -5.528 -4.680 22.809 1.00 96.19 235 THR A N 1
ATOM 1779 C CA . THR A 1 235 ? -4.312 -4.257 22.107 1.00 96.19 235 THR A CA 1
ATOM 1780 C C . THR A 1 235 ? -4.307 -2.799 21.677 1.00 96.19 235 THR A C 1
ATOM 1782 O O . THR A 1 235 ? -3.214 -2.269 21.517 1.00 96.19 235 THR A O 1
ATOM 1785 N N . VAL A 1 236 ? -5.454 -2.119 21.540 1.00 95.69 236 VAL A N 1
ATOM 1786 C CA . VAL A 1 236 ? -5.538 -0.768 20.939 1.00 95.69 236 VAL A CA 1
ATOM 1787 C C . VAL A 1 236 ? -4.625 0.269 21.605 1.00 95.69 236 VAL A C 1
ATOM 1789 O O . VAL A 1 236 ? -4.093 1.131 20.924 1.00 95.69 236 VAL A O 1
ATOM 1792 N N . GLN A 1 237 ? -4.347 0.144 22.903 1.00 94.38 237 GLN A N 1
ATOM 1793 C CA . GLN A 1 237 ? -3.440 1.051 23.627 1.00 94.38 237 GLN A CA 1
ATOM 1794 C C . GLN A 1 237 ? -1.948 0.825 23.320 1.00 94.38 237 GLN A C 1
ATOM 1796 O O . GLN A 1 237 ? -1.102 1.633 23.682 1.00 94.38 237 GLN A O 1
ATOM 1801 N N . SER A 1 238 ? -1.610 -0.307 22.705 1.00 93.31 238 SER A N 1
ATOM 1802 C CA . SER A 1 238 ? -0.235 -0.730 22.399 1.00 93.31 238 SER A CA 1
ATOM 1803 C C . SER A 1 238 ? 0.040 -0.862 20.902 1.00 93.31 238 SER A C 1
ATOM 1805 O O . SER A 1 238 ? 1.173 -1.136 20.509 1.00 93.31 238 SER A O 1
ATOM 1807 N N . LEU A 1 239 ? -0.994 -0.724 20.069 1.00 92.44 239 LEU A N 1
ATOM 1808 C CA . LEU A 1 239 ? -0.867 -0.836 18.624 1.00 92.44 239 LEU A CA 1
ATOM 1809 C C . LEU A 1 239 ? -0.336 0.475 18.036 1.00 92.44 239 LEU A C 1
ATOM 1811 O O . LEU A 1 239 ? -0.778 1.541 18.459 1.00 92.44 239 LEU A O 1
ATOM 1815 N N . PRO A 1 240 ? 0.554 0.417 17.029 1.00 90.00 240 PRO A N 1
ATOM 1816 C CA . PRO A 1 240 ? 1.093 1.619 16.391 1.00 90.00 240 PRO A CA 1
ATOM 1817 C C . PRO A 1 240 ? 0.028 2.404 15.609 1.00 90.00 240 PRO A C 1
ATOM 1819 O O . PRO A 1 240 ? 0.194 3.595 15.394 1.00 90.00 240 PRO A O 1
ATOM 1822 N N . TYR A 1 241 ? -1.071 1.747 15.228 1.00 90.50 241 TYR A N 1
ATOM 1823 C CA . TYR A 1 241 ? -2.265 2.339 14.613 1.00 90.50 241 TYR A CA 1
ATOM 1824 C C . TYR A 1 241 ? -3.407 2.565 15.638 1.00 90.50 241 TYR A C 1
ATOM 1826 O O . TYR A 1 241 ? -4.582 2.602 15.277 1.00 90.50 241 TYR A O 1
ATOM 1834 N N . GLY A 1 242 ? -3.071 2.598 16.932 1.00 93.50 242 GLY A N 1
ATOM 1835 C CA . GLY A 1 242 ? -4.001 2.633 18.058 1.00 93.50 242 GLY A CA 1
ATOM 1836 C C . GLY A 1 242 ? -4.127 4.003 18.729 1.00 93.50 242 GLY A C 1
ATOM 1837 O O . GLY A 1 242 ? -4.343 5.013 18.074 1.00 93.50 242 GLY A O 1
ATOM 1838 N N . GLU A 1 243 ? -4.045 4.048 20.058 1.00 94.94 243 GLU A N 1
ATOM 1839 C CA . GLU A 1 243 ? -4.227 5.291 20.821 1.00 94.94 243 GLU A CA 1
ATOM 1840 C C . GLU A 1 243 ? -3.202 6.378 20.432 1.00 94.94 243 GLU A C 1
ATOM 1842 O O . GLU A 1 243 ? -2.005 6.116 20.326 1.00 94.94 243 GLU A O 1
ATOM 1847 N N . GLY A 1 244 ? -3.673 7.616 20.243 1.00 93.69 244 GLY A N 1
ATOM 1848 C CA . GLY A 1 244 ? -2.828 8.772 19.915 1.00 93.69 244 GLY A CA 1
ATOM 1849 C C . GLY A 1 244 ? -2.459 8.940 18.437 1.00 93.69 244 GLY A C 1
ATOM 1850 O O . GLY A 1 244 ? -1.703 9.857 18.114 1.00 93.69 244 GLY A O 1
ATOM 1851 N N . THR A 1 245 ? -2.981 8.105 17.538 1.00 92.69 245 THR A N 1
ATOM 1852 C CA . THR A 1 245 ? -2.708 8.221 16.100 1.00 92.69 245 THR A CA 1
ATOM 1853 C C . THR A 1 245 ? -3.497 9.334 15.425 1.00 92.69 245 THR A C 1
ATOM 1855 O O . THR A 1 245 ? -4.543 9.781 15.902 1.00 92.69 245 THR A O 1
ATOM 1858 N N . ALA A 1 246 ? -3.001 9.756 14.265 1.00 92.25 246 ALA A N 1
ATOM 1859 C CA . ALA A 1 246 ? -3.679 10.672 13.366 1.00 92.25 246 ALA A CA 1
ATOM 1860 C C . ALA A 1 246 ? -3.576 10.147 11.933 1.00 92.25 246 ALA A C 1
ATOM 1862 O O . ALA A 1 246 ? -2.573 9.536 11.578 1.00 92.25 246 ALA A O 1
ATOM 1863 N N . VAL A 1 247 ? -4.610 10.416 11.138 1.00 92.19 247 VAL A N 1
ATOM 1864 C CA . VAL A 1 247 ? -4.611 10.151 9.697 1.00 92.19 247 VAL A CA 1
ATOM 1865 C C . VAL A 1 247 ? -3.868 11.279 8.998 1.00 92.19 247 VAL A C 1
ATOM 1867 O O . VAL A 1 247 ? -4.096 12.455 9.292 1.00 92.19 247 VAL A O 1
ATOM 1870 N N . THR A 1 248 ? -2.991 10.908 8.079 1.00 89.38 248 THR A N 1
ATOM 1871 C CA . THR A 1 248 ? -2.193 11.831 7.272 1.00 89.38 248 THR A CA 1
ATOM 1872 C C . THR A 1 248 ? -2.717 11.956 5.852 1.00 89.38 248 THR A C 1
ATOM 1874 O O . THR A 1 248 ? -2.691 13.053 5.296 1.00 89.38 248 THR A O 1
ATOM 1877 N N . HIS A 1 249 ? -3.236 10.864 5.292 1.00 92.75 249 HIS A N 1
ATOM 1878 C CA . HIS A 1 249 ? -3.745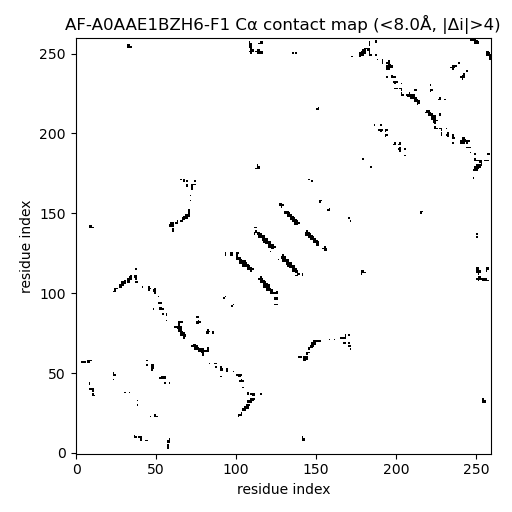 10.825 3.927 1.00 92.75 249 HIS A CA 1
ATOM 1879 C C . HIS A 1 249 ? -4.837 9.778 3.783 1.00 92.75 249 HIS A C 1
ATOM 1881 O O . HIS A 1 249 ? -4.735 8.684 4.344 1.00 92.75 249 HIS A O 1
ATOM 1887 N N . VAL A 1 250 ? -5.875 10.097 3.015 1.00 94.56 250 VAL A N 1
ATOM 1888 C CA . VAL A 1 250 ? -6.924 9.145 2.655 1.00 94.56 250 VAL A CA 1
ATOM 1889 C C . VAL A 1 250 ? -6.887 8.927 1.150 1.00 94.56 250 VAL A C 1
ATOM 1891 O O . VAL A 1 250 ? -6.647 9.837 0.363 1.00 94.56 250 VAL A O 1
ATOM 1894 N N . LEU A 1 251 ? -7.122 7.691 0.719 1.00 94.06 251 LEU A N 1
ATOM 1895 C CA . LEU A 1 251 ? -7.165 7.376 -0.701 1.00 94.06 251 LEU A CA 1
ATOM 1896 C C . LEU A 1 251 ? -8.199 6.308 -1.030 1.00 94.06 251 LEU A C 1
ATOM 1898 O O . LEU A 1 251 ? -8.547 5.444 -0.222 1.00 94.06 251 LEU A O 1
ATOM 1902 N N . GLY A 1 252 ? -8.657 6.348 -2.274 1.00 93.38 252 GLY A N 1
ATOM 1903 C CA . GLY A 1 252 ? -9.609 5.391 -2.808 1.00 93.38 252 GLY A CA 1
ATOM 1904 C C . GLY A 1 252 ? -11.034 5.899 -2.897 1.00 93.38 252 GLY A C 1
ATOM 1905 O O . GLY A 1 252 ? -11.377 7.036 -2.572 1.00 93.38 252 GLY A O 1
ATOM 1906 N N . SER A 1 253 ? -11.866 5.029 -3.444 1.00 93.44 253 SER A N 1
ATOM 1907 C CA . SER A 1 253 ? -13.210 5.345 -3.895 1.00 93.44 253 SER A CA 1
ATOM 1908 C C . SER A 1 253 ? -14.261 4.751 -2.967 1.00 93.44 253 SER A C 1
ATOM 1910 O O . SER A 1 253 ? -13.952 4.028 -2.021 1.00 93.44 253 SER A O 1
ATOM 1912 N N . ALA A 1 254 ? -15.536 4.980 -3.282 1.00 91.94 254 ALA A N 1
ATOM 1913 C CA . ALA A 1 254 ? -16.641 4.332 -2.579 1.00 91.94 254 ALA A CA 1
ATOM 1914 C C . ALA A 1 254 ? -16.615 2.789 -2.684 1.00 91.94 254 ALA A C 1
ATOM 1916 O O . ALA A 1 254 ? -17.307 2.116 -1.925 1.00 91.94 254 ALA A O 1
ATOM 1917 N N . MET A 1 255 ? -15.840 2.219 -3.617 1.00 89.69 255 MET A N 1
ATOM 1918 C CA . MET A 1 255 ? -15.675 0.768 -3.741 1.00 89.69 255 MET A CA 1
ATOM 1919 C C . MET A 1 255 ? -14.576 0.202 -2.846 1.00 89.69 255 MET A C 1
ATOM 1921 O O . MET A 1 255 ? -14.614 -0.988 -2.571 1.00 89.69 255 MET A O 1
ATOM 1925 N N . GLY A 1 256 ? -13.593 0.994 -2.425 1.00 93.69 256 GLY A N 1
ATOM 1926 C CA . GLY A 1 256 ? -12.431 0.495 -1.695 1.00 93.69 256 GLY A CA 1
ATOM 1927 C C . GLY A 1 256 ? -11.288 1.500 -1.670 1.00 93.69 256 GLY A C 1
ATOM 1928 O O . GLY A 1 256 ? -11.257 2.441 -2.459 1.00 93.69 256 GLY A O 1
ATOM 1929 N N . GLY A 1 257 ? -10.344 1.297 -0.759 1.00 94.38 257 GLY A N 1
ATOM 1930 C CA . GLY A 1 257 ? -9.234 2.214 -0.525 1.00 94.38 257 GLY A CA 1
ATOM 1931 C C . GLY A 1 257 ? -8.618 1.983 0.845 1.00 94.38 257 GLY A C 1
ATOM 1932 O O . GLY A 1 257 ? -8.677 0.867 1.368 1.00 94.38 257 GLY A O 1
ATOM 1933 N N . GLY A 1 258 ? -8.070 3.042 1.428 1.00 93.50 258 GLY A N 1
ATOM 1934 C CA . GLY A 1 258 ? -7.584 3.051 2.800 1.00 93.50 258 GLY A CA 1
ATOM 1935 C C . GLY A 1 258 ? -6.932 4.380 3.153 1.00 93.50 258 GLY A C 1
ATOM 1936 O O . GLY A 1 258 ? -7.272 5.414 2.581 1.00 93.50 258 GLY A O 1
ATOM 1937 N N . TYR A 1 259 ? -6.036 4.347 4.131 1.00 93.56 259 TYR A N 1
ATOM 1938 C CA . TYR A 1 259 ? -5.427 5.545 4.688 1.00 93.56 259 TYR A CA 1
ATOM 1939 C C . TYR A 1 259 ? -4.026 5.264 5.223 1.00 93.56 259 TYR A C 1
ATOM 1941 O O . TYR A 1 259 ? -3.661 4.106 5.453 1.00 93.56 259 TYR A O 1
ATOM 1949 N N . GLU A 1 260 ? -3.291 6.352 5.416 1.00 91.31 260 GLU A N 1
ATOM 1950 C CA . GLU A 1 260 ? -1.960 6.421 6.022 1.00 91.31 260 GLU A CA 1
ATOM 1951 C C . GLU A 1 260 ? -2.036 7.111 7.386 1.00 91.31 260 GLU A C 1
ATOM 1953 O O . GLU A 1 260 ? -2.546 8.259 7.451 1.00 91.31 260 GLU A O 1
#